Protein AF-A0A843JQ06-F1 (afdb_monomer)

Secondary structure (DSSP, 8-state):
--------EE-TTT--EE-SS-----------B-HHHHHHHHHHHHTTHHHHHHHH-TTTHHHHHHHHHHHHHT-S-GGGHHHHHHHB--TT-S---HHHHHHHHHH--HHHHHHHHHHHHHHH--SSEEEEEEE-GGGGGGHHHHHHHHT--GGGGG--EEEEEEEETTTTEEEEEEEEETTT-PEESS---SGGGHHHHHHHT-GGG-----HHHHHHHT--------------

Nearest PDB structures (foldseek):
  5okn-assembly3_C  TM=7.150E-01  e=2.188E+00  Homo sapiens
  5okm-assembly7_G  TM=7.412E-01  e=4.883E+00  Homo sapiens
  5okp-assembly1_A  TM=7.307E-01  e=6.504E+00  Homo sapiens
  6hxv-assembly1_B  TM=2.579E-01  e=1.233E+00  Danio rerio
  8iht-assembly1_K  TM=1.903E-01  e=1.951E+00  Saccharomyces cerevisiae

Radius of gyration: 25.43 Å; Cα contacts (8 Å, |Δi|>4): 231; chains: 1; bounding box: 82×48×84 Å

Mean predicted aligned error: 15.59 Å

Structure (mmCIF, N/CA/C/O backbone):
data_AF-A0A843JQ06-F1
#
_entry.id   AF-A0A843JQ06-F1
#
loop_
_atom_site.group_PDB
_atom_site.id
_atom_site.type_symbol
_atom_site.label_atom_id
_atom_site.label_alt_id
_atom_site.label_comp_id
_atom_site.label_asym_id
_atom_site.label_entity_id
_atom_site.label_seq_id
_atom_site.pdbx_PDB_ins_code
_atom_site.Cartn_x
_atom_site.Cartn_y
_atom_site.Cartn_z
_atom_site.occupancy
_atom_site.B_iso_or_equiv
_atom_site.auth_seq_id
_atom_site.auth_comp_id
_atom_site.auth_asym_id
_atom_site.auth_atom_id
_atom_site.pdbx_PDB_model_num
ATOM 1 N N . MET A 1 1 ? 51.749 10.336 -18.634 1.00 43.62 1 MET A N 1
ATOM 2 C CA . MET A 1 1 ? 51.375 10.373 -20.068 1.00 43.62 1 MET A CA 1
ATOM 3 C C . MET A 1 1 ? 49.860 10.218 -20.169 1.00 43.62 1 MET A C 1
ATOM 5 O O . MET A 1 1 ? 49.354 9.167 -19.802 1.00 43.62 1 MET A O 1
ATOM 9 N N . ASN A 1 2 ? 49.126 11.262 -20.560 1.00 57.22 2 ASN A N 1
ATOM 10 C CA . ASN A 1 2 ? 47.659 11.243 -20.567 1.00 57.22 2 ASN A CA 1
ATOM 11 C C . ASN A 1 2 ? 47.160 10.733 -21.934 1.00 57.22 2 ASN A C 1
ATOM 13 O O . ASN A 1 2 ? 47.360 11.400 -22.949 1.00 57.22 2 ASN A O 1
ATOM 17 N N . LYS A 1 3 ? 46.588 9.521 -21.993 1.00 66.31 3 LYS A N 1
ATOM 18 C CA . LYS A 1 3 ? 46.084 8.927 -23.245 1.00 66.31 3 LYS A CA 1
ATOM 19 C C . LYS A 1 3 ? 44.696 9.489 -23.554 1.00 66.31 3 LYS A C 1
ATOM 21 O O . LYS A 1 3 ? 43.732 9.169 -22.867 1.00 66.31 3 LYS A O 1
ATOM 26 N N . ARG A 1 4 ? 44.584 10.292 -24.614 1.00 76.19 4 ARG A N 1
ATOM 27 C CA . ARG A 1 4 ? 43.285 10.727 -25.151 1.00 76.19 4 ARG A CA 1
ATOM 28 C C . ARG A 1 4 ? 42.603 9.547 -25.851 1.00 76.19 4 ARG A C 1
ATOM 30 O O . ARG A 1 4 ? 43.219 8.883 -26.682 1.00 76.19 4 ARG A O 1
ATOM 37 N N . LYS A 1 5 ? 41.340 9.283 -25.511 1.00 73.62 5 LYS A N 1
ATOM 38 C CA . LYS A 1 5 ? 40.501 8.246 -26.131 1.00 73.62 5 LYS A CA 1
ATOM 39 C C . LYS A 1 5 ? 39.493 8.928 -27.059 1.00 73.62 5 LYS A C 1
ATOM 41 O O . LYS A 1 5 ? 38.756 9.794 -26.607 1.00 73.62 5 LYS A O 1
ATOM 46 N N . CYS A 1 6 ? 39.479 8.567 -28.343 1.00 77.94 6 CYS A N 1
ATOM 47 C CA . CYS A 1 6 ? 38.506 9.087 -29.310 1.00 77.94 6 CYS A CA 1
ATOM 48 C C . CYS A 1 6 ? 37.107 8.522 -28.996 1.00 77.94 6 CYS A C 1
ATOM 50 O O . CYS A 1 6 ? 36.953 7.303 -28.899 1.00 77.94 6 CYS A O 1
ATOM 52 N N . ILE A 1 7 ? 36.119 9.403 -28.798 1.00 76.00 7 ILE A N 1
ATOM 53 C CA . ILE A 1 7 ? 34.736 9.054 -28.414 1.00 76.00 7 ILE A CA 1
ATOM 54 C C . ILE A 1 7 ? 33.803 9.018 -29.645 1.00 76.00 7 ILE A C 1
ATOM 56 O O . ILE A 1 7 ? 32.823 8.280 -29.646 1.00 76.00 7 ILE A O 1
ATOM 60 N N . GLY A 1 8 ? 34.146 9.725 -30.727 1.00 80.75 8 GLY A N 1
ATOM 61 C CA . GLY A 1 8 ? 33.353 9.802 -31.958 1.00 80.75 8 GLY A CA 1
ATOM 62 C C . GLY A 1 8 ? 33.841 10.907 -32.898 1.00 80.75 8 GLY A C 1
ATOM 63 O O . GLY A 1 8 ? 34.857 11.545 -32.610 1.00 80.75 8 GLY A O 1
ATOM 64 N N . HIS A 1 9 ? 33.121 11.116 -34.000 1.00 85.56 9 HIS A N 1
ATOM 65 C CA . HIS A 1 9 ? 33.264 12.273 -34.891 1.00 85.56 9 HIS A CA 1
ATOM 66 C C . HIS A 1 9 ? 32.064 13.222 -34.729 1.00 85.56 9 HIS A C 1
ATOM 68 O O . HIS A 1 9 ? 30.968 12.770 -34.401 1.00 85.56 9 HIS A O 1
ATOM 74 N N . LEU A 1 10 ? 32.265 14.522 -34.939 1.00 85.31 10 LEU A N 1
ATOM 75 C CA . LEU A 1 10 ? 31.179 15.503 -34.926 1.00 85.31 10 LEU A CA 1
ATOM 76 C C . LEU A 1 10 ? 30.443 15.450 -36.270 1.00 85.31 10 LEU A C 1
ATOM 78 O O . LEU A 1 10 ? 31.094 15.514 -37.314 1.00 85.31 10 LEU A O 1
ATOM 82 N N . ASP A 1 11 ? 29.124 15.323 -36.244 1.00 80.00 11 ASP A N 1
ATOM 83 C CA . ASP A 1 11 ? 28.296 15.433 -37.441 1.00 80.00 11 ASP A CA 1
ATOM 84 C C . ASP A 1 11 ? 28.146 16.921 -37.831 1.00 80.00 11 ASP A C 1
ATOM 86 O O . ASP A 1 11 ? 27.709 17.726 -37.004 1.00 80.00 11 ASP A O 1
ATOM 90 N N . PRO A 1 12 ? 28.554 17.323 -39.050 1.00 78.44 12 PRO A N 1
ATOM 91 C CA . PRO A 1 12 ? 28.566 18.722 -39.471 1.00 78.44 12 PRO A CA 1
ATOM 92 C C . PRO A 1 12 ? 27.176 19.347 -39.667 1.00 78.44 12 PRO A C 1
ATOM 94 O O . PRO A 1 12 ? 27.087 20.572 -39.649 1.00 78.44 12 PRO A O 1
ATOM 97 N N . GLU A 1 13 ? 26.109 18.560 -39.838 1.00 82.25 13 GLU A N 1
ATOM 98 C CA . GLU A 1 13 ? 24.748 19.101 -39.998 1.00 82.25 13 GLU A CA 1
ATOM 99 C C . GLU A 1 13 ? 24.003 19.215 -38.664 1.00 82.25 13 GLU A C 1
ATOM 101 O O . GLU A 1 13 ? 23.256 20.168 -38.443 1.00 82.25 13 GLU A O 1
ATOM 106 N N . THR A 1 14 ? 24.219 18.261 -37.757 1.00 81.25 14 THR A N 1
ATOM 107 C CA . THR A 1 14 ? 23.484 18.173 -36.484 1.00 81.25 14 THR A CA 1
ATOM 108 C C . THR A 1 14 ? 24.270 18.722 -35.293 1.00 81.25 14 THR A C 1
ATOM 110 O O . THR A 1 14 ? 23.688 19.033 -34.257 1.00 81.25 14 THR A O 1
ATOM 113 N N . GLY A 1 15 ? 25.595 18.861 -35.418 1.00 82.50 15 GLY A N 1
ATOM 114 C CA . GLY A 1 15 ? 26.481 19.265 -34.325 1.00 82.50 15 GLY A CA 1
ATOM 115 C C . GLY A 1 15 ? 26.640 18.204 -33.229 1.00 82.50 15 GLY A C 1
ATOM 116 O O . GLY A 1 15 ? 27.295 18.462 -32.217 1.00 82.50 15 GLY A O 1
ATOM 117 N N . GLU A 1 16 ? 26.067 17.012 -33.407 1.00 85.50 16 GLU A N 1
ATOM 118 C CA . GLU A 1 16 ? 26.118 15.937 -32.421 1.00 85.50 16 GLU A CA 1
ATOM 119 C C . GLU A 1 16 ? 27.379 15.071 -32.571 1.00 85.50 16 GLU A C 1
ATOM 121 O O . GLU A 1 16 ? 27.970 14.932 -33.644 1.00 85.50 16 GLU A O 1
ATOM 126 N N . ILE A 1 17 ? 27.816 14.456 -31.467 1.00 81.69 17 ILE A N 1
ATOM 127 C CA . ILE A 1 17 ? 28.954 13.529 -31.468 1.00 81.69 17 ILE A CA 1
ATOM 128 C C . ILE A 1 17 ? 28.451 12.139 -31.852 1.00 81.69 17 ILE A C 1
ATOM 130 O O . ILE A 1 17 ? 27.853 11.430 -31.042 1.00 81.69 17 ILE A O 1
ATOM 134 N N . VAL A 1 18 ? 28.766 11.710 -33.069 1.00 80.00 18 VAL A N 1
ATOM 135 C CA . VAL A 1 18 ? 28.411 10.385 -33.575 1.00 80.00 18 VAL A CA 1
ATOM 136 C C . VAL A 1 18 ? 29.548 9.388 -33.283 1.00 80.00 18 VAL A C 1
ATOM 138 O O . VAL A 1 18 ? 30.703 9.613 -33.660 1.00 80.00 18 VAL A O 1
ATOM 141 N N . PRO A 1 19 ? 29.271 8.266 -32.593 1.00 77.88 19 PRO A N 1
ATOM 142 C CA . PRO A 1 19 ? 30.295 7.299 -32.212 1.00 77.88 19 PRO A CA 1
ATOM 143 C C . PRO A 1 19 ? 30.846 6.523 -33.420 1.00 77.88 19 PRO A C 1
ATOM 145 O O . PRO A 1 19 ? 30.100 5.937 -34.199 1.00 77.88 19 PRO A O 1
ATOM 148 N N . ASN A 1 20 ? 32.177 6.404 -33.512 1.00 74.25 20 ASN A N 1
ATOM 149 C CA . ASN A 1 20 ? 32.873 5.706 -34.612 1.00 74.25 20 ASN A CA 1
ATOM 150 C C . ASN A 1 20 ? 32.639 4.183 -34.657 1.00 74.25 20 ASN A C 1
ATOM 152 O O . ASN A 1 20 ? 33.019 3.509 -35.613 1.00 74.25 20 ASN A O 1
ATOM 156 N N . ARG A 1 21 ? 32.053 3.602 -33.607 1.00 71.19 21 ARG A N 1
ATOM 157 C CA . ARG A 1 21 ? 31.631 2.199 -33.582 1.00 71.19 21 ARG A CA 1
ATOM 158 C C . ARG A 1 21 ? 30.156 2.158 -33.226 1.00 71.19 21 ARG A C 1
ATOM 160 O O . ARG A 1 21 ? 29.776 2.680 -32.182 1.00 71.19 21 ARG A O 1
ATOM 167 N N . LYS A 1 22 ? 29.354 1.468 -34.044 1.00 63.47 22 LYS A N 1
ATOM 168 C CA . LYS A 1 22 ? 27.974 1.120 -33.685 1.00 63.47 22 LYS A CA 1
ATOM 169 C C . LYS A 1 22 ? 28.009 0.408 -32.333 1.00 63.47 22 LYS A C 1
ATOM 171 O O . LYS A 1 22 ? 28.681 -0.621 -32.201 1.00 63.47 22 LYS A O 1
ATOM 176 N N . ALA A 1 23 ? 27.330 0.962 -31.330 1.00 62.16 23 ALA A N 1
ATOM 177 C CA . ALA A 1 23 ? 27.133 0.267 -30.070 1.00 62.16 23 ALA A CA 1
ATOM 178 C C . ALA A 1 23 ? 26.445 -1.062 -30.399 1.00 62.16 23 ALA A C 1
ATOM 180 O O . ALA A 1 23 ? 25.339 -1.082 -30.933 1.00 62.16 23 ALA A O 1
ATOM 181 N N . ARG A 1 24 ? 27.127 -2.188 -30.167 1.00 58.59 24 ARG A N 1
ATOM 182 C CA . ARG A 1 24 ? 26.477 -3.495 -30.249 1.00 58.59 24 ARG A CA 1
ATOM 183 C C . ARG A 1 24 ? 25.510 -3.563 -29.077 1.00 58.59 24 ARG A C 1
ATOM 185 O O . ARG A 1 24 ? 25.922 -3.909 -27.971 1.00 58.59 24 ARG A O 1
ATOM 192 N N . THR A 1 25 ? 24.250 -3.227 -29.314 1.00 57.19 25 THR A N 1
ATOM 193 C CA . THR A 1 25 ? 23.164 -3.525 -28.385 1.00 57.19 25 THR A CA 1
ATOM 194 C C . THR A 1 25 ? 23.032 -5.042 -28.358 1.00 57.19 25 THR A C 1
ATOM 196 O O . THR A 1 25 ? 22.397 -5.645 -29.215 1.00 57.19 25 THR A O 1
ATOM 199 N N . LYS A 1 26 ? 23.751 -5.700 -27.446 1.00 59.62 26 LYS A N 1
ATOM 200 C CA . LYS A 1 26 ? 23.527 -7.118 -27.185 1.00 59.62 26 LYS A CA 1
ATOM 201 C C . LYS A 1 26 ? 22.185 -7.212 -26.469 1.00 59.62 26 LYS A C 1
ATOM 203 O O . LYS A 1 26 ? 22.090 -6.858 -25.296 1.00 59.62 26 LYS A O 1
ATOM 208 N N . GLU A 1 27 ? 21.154 -7.627 -27.192 1.00 54.25 27 GLU A N 1
ATOM 209 C CA . GLU A 1 27 ? 19.876 -8.002 -26.600 1.00 54.25 27 GLU A CA 1
ATOM 210 C C . GLU A 1 27 ? 20.075 -9.313 -25.844 1.00 54.25 27 GLU A C 1
ATOM 212 O O . GLU A 1 27 ? 20.071 -10.403 -26.410 1.00 54.25 27 GLU A O 1
ATOM 217 N N . TYR A 1 28 ? 20.337 -9.201 -24.547 1.00 58.47 28 TYR A N 1
ATOM 218 C CA . TYR A 1 28 ? 20.226 -10.338 -23.649 1.00 58.47 28 TYR A CA 1
ATOM 219 C C . TYR A 1 28 ? 18.744 -10.539 -23.316 1.00 58.47 28 TYR A C 1
ATOM 221 O O . TYR A 1 28 ? 18.037 -9.540 -23.128 1.00 58.47 28 TYR A O 1
ATOM 229 N N . PRO A 1 29 ? 18.256 -11.788 -23.207 1.00 60.16 29 PRO A N 1
ATOM 230 C CA . PRO A 1 29 ? 16.912 -12.030 -22.707 1.00 60.16 29 PRO A CA 1
ATOM 231 C C . PRO A 1 29 ? 16.796 -11.406 -21.313 1.00 60.16 29 PRO A C 1
ATOM 233 O O . PRO A 1 29 ? 17.495 -11.799 -20.378 1.00 60.16 29 PRO A O 1
ATOM 236 N N . LYS A 1 30 ? 15.937 -10.392 -21.176 1.00 60.62 30 LYS A N 1
ATOM 237 C CA . LYS A 1 30 ? 15.609 -9.803 -19.876 1.00 60.62 30 LYS A CA 1
ATOM 238 C C . LYS A 1 30 ? 14.693 -10.777 -19.145 1.00 60.62 30 LYS A C 1
ATOM 240 O O . LYS A 1 30 ? 13.479 -10.745 -19.326 1.00 60.62 30 LYS A O 1
ATOM 245 N N . VAL A 1 31 ? 15.279 -11.670 -18.355 1.00 67.75 31 VAL A N 1
ATOM 246 C CA . VAL A 1 31 ? 14.518 -12.534 -17.451 1.00 67.75 31 VAL A CA 1
ATOM 247 C C . VAL A 1 31 ? 14.077 -11.677 -16.270 1.00 6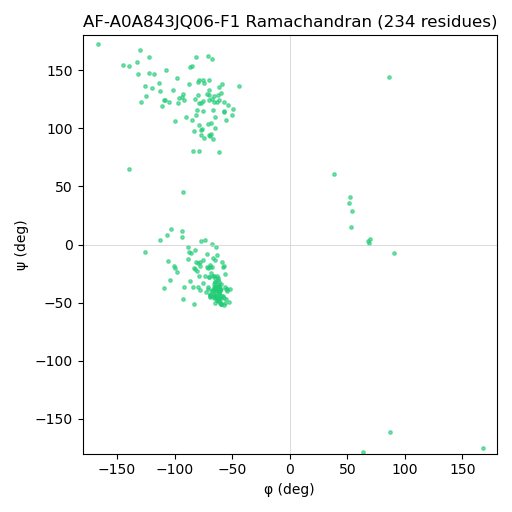7.75 31 VAL A C 1
ATOM 249 O O . VAL A 1 31 ? 14.916 -11.168 -15.529 1.00 67.75 31 VAL A O 1
ATOM 252 N N . LYS A 1 32 ? 12.766 -11.477 -16.116 1.00 72.69 32 LYS A N 1
ATOM 253 C CA . LYS A 1 32 ? 12.226 -10.841 -14.912 1.00 72.69 32 LYS A CA 1
ATOM 254 C C . LYS A 1 32 ? 12.282 -11.833 -13.750 1.00 72.69 32 LYS A C 1
ATOM 256 O O . LYS A 1 32 ? 11.957 -13.005 -13.922 1.00 72.69 32 LYS A O 1
ATOM 261 N N . GLY A 1 33 ? 12.647 -11.360 -12.564 1.00 74.25 33 GLY A N 1
ATOM 262 C CA . GLY A 1 33 ? 12.461 -12.083 -11.314 1.00 74.25 33 GLY A CA 1
ATOM 263 C C . GLY A 1 33 ? 10.971 -12.321 -11.061 1.00 74.25 33 GLY A C 1
ATOM 264 O O . GLY A 1 33 ? 10.159 -11.399 -11.168 1.00 74.25 33 GLY A O 1
ATOM 265 N N . HIS A 1 34 ? 10.606 -13.574 -10.792 1.00 75.12 34 HIS A N 1
ATOM 266 C CA . HIS A 1 34 ? 9.220 -13.991 -10.547 1.00 75.12 34 HIS A CA 1
ATOM 267 C C . HIS A 1 34 ? 8.980 -14.354 -9.077 1.00 75.12 34 HIS A C 1
ATOM 269 O O . HIS A 1 34 ? 7.952 -13.998 -8.518 1.00 75.12 34 HIS A O 1
ATOM 275 N N . PHE A 1 35 ? 9.962 -14.985 -8.427 1.00 83.38 35 PHE A N 1
ATOM 276 C CA . PHE A 1 35 ? 9.784 -15.653 -7.136 1.00 83.38 35 PHE A CA 1
ATOM 277 C C . PHE A 1 35 ? 9.151 -14.778 -6.039 1.00 83.38 35 PHE A C 1
ATOM 279 O O . PHE A 1 35 ? 8.175 -15.188 -5.418 1.00 83.38 35 PHE A O 1
ATOM 286 N N . ILE A 1 36 ? 9.665 -13.561 -5.827 1.00 88.31 36 ILE A N 1
ATOM 287 C CA . ILE A 1 36 ? 9.168 -12.664 -4.770 1.00 88.31 36 ILE A CA 1
ATOM 288 C C . ILE A 1 36 ? 7.751 -12.162 -5.085 1.00 88.31 36 ILE A C 1
ATOM 290 O O . ILE A 1 36 ? 6.884 -12.177 -4.216 1.00 88.31 36 ILE A O 1
ATOM 294 N N . CYS A 1 37 ? 7.495 -11.748 -6.329 1.00 91.38 37 CYS A N 1
ATOM 295 C CA . CYS A 1 37 ? 6.176 -11.250 -6.724 1.00 91.38 37 CYS A CA 1
ATOM 296 C C . CYS A 1 37 ? 5.121 -12.363 -6.707 1.00 91.38 37 CYS A C 1
ATOM 298 O O . CYS A 1 37 ? 4.023 -12.128 -6.220 1.00 91.38 37 CYS A O 1
ATOM 300 N N . ASP A 1 38 ? 5.463 -13.576 -7.150 1.00 91.44 38 ASP A N 1
ATOM 301 C CA . ASP A 1 38 ? 4.561 -14.731 -7.107 1.00 91.44 38 ASP A CA 1
ATOM 302 C C . ASP A 1 38 ? 4.239 -15.137 -5.655 1.00 91.44 38 ASP A C 1
ATOM 304 O O . ASP A 1 38 ? 3.099 -15.480 -5.332 1.00 91.44 38 ASP A O 1
ATOM 308 N N . MET A 1 39 ? 5.228 -15.068 -4.752 1.00 94.12 39 MET A N 1
ATOM 309 C CA . MET A 1 39 ? 5.012 -15.295 -3.320 1.00 94.12 39 MET A CA 1
ATOM 310 C C . MET A 1 39 ? 4.038 -14.265 -2.743 1.00 94.12 39 MET A C 1
ATOM 312 O O . MET A 1 39 ? 3.069 -14.641 -2.078 1.00 94.12 39 MET A O 1
ATOM 316 N N . PHE A 1 40 ? 4.264 -12.978 -3.012 1.00 94.56 40 PHE A N 1
ATOM 317 C CA . PHE A 1 40 ? 3.357 -11.935 -2.552 1.00 94.56 40 PHE A CA 1
ATOM 318 C C . PHE A 1 40 ? 1.968 -12.057 -3.177 1.00 94.56 40 PHE A C 1
ATOM 320 O O . PHE A 1 40 ? 0.989 -11.883 -2.455 1.00 94.56 40 PHE A O 1
ATOM 327 N N . ASP A 1 41 ? 1.849 -12.417 -4.456 1.00 93.12 41 ASP A N 1
ATOM 328 C CA . ASP A 1 41 ? 0.560 -12.642 -5.123 1.00 93.12 41 ASP A CA 1
ATOM 329 C C . ASP A 1 41 ? -0.236 -13.743 -4.418 1.00 93.12 41 ASP A C 1
ATOM 331 O O . ASP A 1 41 ? -1.431 -13.578 -4.164 1.00 93.12 41 ASP A O 1
ATOM 335 N N . ASN A 1 42 ? 0.419 -14.848 -4.054 1.00 92.75 42 ASN A N 1
ATOM 336 C CA . ASN A 1 42 ? -0.224 -15.938 -3.325 1.00 92.75 42 ASN A CA 1
ATOM 337 C C . ASN A 1 42 ? -0.705 -15.487 -1.943 1.00 92.75 42 ASN A C 1
ATOM 339 O O . ASN A 1 42 ? -1.863 -15.712 -1.598 1.00 92.75 42 ASN A O 1
ATOM 343 N N . VAL A 1 43 ? 0.141 -14.798 -1.171 1.00 91.75 43 VAL A N 1
ATOM 344 C CA . VAL A 1 43 ? -0.251 -14.265 0.146 1.00 91.75 43 VAL A CA 1
ATOM 345 C C . VAL A 1 43 ? -1.407 -13.273 0.009 1.00 91.75 43 VAL A C 1
ATOM 347 O O . VAL A 1 43 ? -2.392 -13.371 0.735 1.00 91.75 43 VAL A O 1
ATOM 350 N N . SER A 1 44 ? -1.322 -12.365 -0.961 1.00 91.62 44 SER A N 1
ATOM 351 C CA . SER A 1 44 ? -2.313 -11.310 -1.191 1.00 91.62 44 SER A CA 1
ATOM 352 C C . SER A 1 44 ? -3.669 -11.875 -1.597 1.00 91.62 44 SER A C 1
ATOM 354 O O . SER A 1 44 ? -4.695 -11.348 -1.176 1.00 91.62 44 SER A O 1
ATOM 356 N N . LYS A 1 45 ? -3.688 -12.955 -2.386 1.00 90.12 45 LYS A N 1
ATOM 357 C CA . LYS A 1 45 ? -4.915 -13.691 -2.712 1.00 90.12 45 LYS A CA 1
ATOM 358 C C . LYS A 1 45 ? -5.467 -14.420 -1.492 1.00 90.12 45 LYS A C 1
ATOM 360 O O . LYS A 1 45 ? -6.653 -14.305 -1.225 1.00 90.12 45 LYS A O 1
ATOM 365 N N . ASN A 1 46 ? -4.619 -15.103 -0.723 1.00 89.56 46 ASN A N 1
ATOM 366 C CA . ASN A 1 46 ? -5.052 -15.877 0.446 1.00 89.56 46 ASN A CA 1
ATOM 367 C C . ASN A 1 46 ? -5.721 -15.013 1.522 1.00 89.56 46 ASN A C 1
ATOM 369 O O . ASN A 1 46 ? -6.653 -15.466 2.177 1.00 89.56 46 ASN A O 1
ATOM 373 N N . ILE A 1 47 ? -5.258 -13.774 1.698 1.00 86.06 47 ILE A N 1
ATOM 374 C CA . ILE A 1 47 ? -5.855 -12.816 2.642 1.00 86.06 47 ILE A CA 1
ATOM 375 C C . ILE A 1 47 ? -6.906 -11.906 1.981 1.00 86.06 47 ILE A C 1
ATOM 377 O O . ILE A 1 47 ? -7.387 -10.967 2.605 1.00 86.06 47 ILE A O 1
ATOM 381 N N . ASN A 1 48 ? -7.249 -12.151 0.712 1.00 87.38 48 ASN A N 1
ATOM 382 C CA . ASN A 1 48 ? -8.149 -11.339 -0.112 1.00 87.38 48 ASN A CA 1
ATOM 383 C C . ASN A 1 48 ? -7.771 -9.843 -0.199 1.00 87.38 48 ASN A C 1
ATOM 385 O O . ASN A 1 48 ? -8.628 -8.977 -0.395 1.00 87.38 48 ASN A O 1
ATOM 389 N N . LEU A 1 49 ? -6.488 -9.502 -0.072 1.00 90.62 49 LEU A N 1
ATOM 390 C CA . LEU A 1 49 ? -6.002 -8.123 -0.170 1.00 90.62 49 LEU A CA 1
ATOM 391 C C . LEU A 1 49 ? -6.204 -7.552 -1.578 1.00 90.62 49 LEU A C 1
ATOM 393 O O . LEU A 1 49 ? -6.658 -6.419 -1.723 1.00 90.62 49 LEU A O 1
ATOM 397 N N . SER A 1 50 ? -5.894 -8.340 -2.613 1.00 89.75 50 SER A N 1
ATOM 398 C CA . SER A 1 50 ? -6.008 -7.906 -4.012 1.00 89.75 50 SER A CA 1
ATOM 399 C C . SER A 1 50 ? -7.445 -7.553 -4.391 1.00 89.75 50 SER A C 1
ATOM 401 O O . SER A 1 50 ? -7.680 -6.520 -5.010 1.00 89.75 50 SER A O 1
ATOM 403 N N . GLU A 1 51 ? -8.403 -8.378 -3.974 1.00 88.75 51 GLU A N 1
ATOM 404 C CA . GLU A 1 51 ? -9.828 -8.141 -4.195 1.00 88.75 51 GLU A CA 1
ATOM 405 C C . GLU A 1 51 ? -10.312 -6.905 -3.420 1.00 88.75 51 GLU A C 1
ATOM 407 O O . GLU A 1 51 ? -10.931 -6.022 -4.011 1.00 88.75 51 GLU A O 1
ATOM 412 N N . THR A 1 52 ? -9.940 -6.774 -2.137 1.00 88.62 52 THR A N 1
ATOM 413 C CA . THR A 1 52 ? -10.284 -5.591 -1.321 1.00 88.62 52 THR A CA 1
ATOM 414 C C . THR A 1 52 ? -9.798 -4.305 -1.989 1.00 88.62 52 THR A C 1
ATOM 416 O O . THR A 1 52 ? -10.552 -3.345 -2.128 1.00 88.62 52 THR A O 1
ATOM 419 N N . LEU A 1 53 ? -8.544 -4.288 -2.451 1.00 92.25 53 LEU A N 1
ATOM 420 C CA . LEU A 1 53 ? -7.979 -3.137 -3.150 1.00 92.25 53 LEU A CA 1
ATOM 421 C C . LEU A 1 53 ? -8.661 -2.878 -4.491 1.00 92.25 53 LEU A C 1
ATOM 423 O O . LEU A 1 53 ? -8.838 -1.717 -4.847 1.00 92.25 53 LEU A O 1
ATOM 427 N N . SER A 1 54 ? -9.049 -3.924 -5.225 1.00 90.25 54 SER A N 1
ATOM 428 C CA . SER A 1 54 ? -9.735 -3.764 -6.510 1.00 90.25 54 SER A CA 1
ATOM 429 C C . SER A 1 54 ? -11.109 -3.108 -6.377 1.00 90.25 54 SER A C 1
ATOM 431 O O . SER A 1 54 ? -11.473 -2.324 -7.246 1.00 90.25 54 SER A O 1
ATOM 433 N N . LEU A 1 55 ? -11.815 -3.340 -5.266 1.00 85.88 55 LEU A N 1
ATOM 434 C CA . LEU A 1 55 ? -13.082 -2.668 -4.960 1.00 85.88 55 LEU A CA 1
ATOM 435 C C . LEU A 1 55 ? -12.878 -1.186 -4.613 1.00 85.88 55 LEU A C 1
ATOM 437 O O . LEU A 1 55 ? -13.689 -0.344 -4.975 1.00 85.88 55 LEU A O 1
ATOM 441 N N . CYS A 1 56 ? -11.783 -0.855 -3.922 1.00 84.81 56 CYS A N 1
ATOM 442 C CA . CYS A 1 56 ? -11.542 0.506 -3.428 1.00 84.81 56 CYS A CA 1
ATOM 443 C C . CYS A 1 56 ? -10.853 1.414 -4.453 1.00 84.81 56 CYS A C 1
ATOM 445 O O . CYS A 1 56 ? -11.046 2.627 -4.445 1.00 84.81 56 CYS A O 1
ATOM 447 N N . PHE A 1 57 ? -10.011 0.833 -5.309 1.00 88.88 57 PHE A N 1
ATOM 448 C CA . PHE A 1 57 ? -9.187 1.541 -6.285 1.00 88.88 57 PHE A CA 1
ATOM 449 C C . PHE A 1 57 ? -9.168 0.776 -7.620 1.00 88.88 57 PHE A C 1
ATOM 451 O O . PHE A 1 57 ? -8.106 0.299 -8.033 1.00 88.88 57 PHE A O 1
ATOM 458 N N . PRO A 1 58 ? -10.307 0.639 -8.320 1.00 88.50 58 PRO A N 1
ATOM 459 C CA . PRO A 1 58 ? -10.440 -0.234 -9.494 1.00 88.50 58 PRO A CA 1
ATOM 460 C C . PRO A 1 58 ? -9.423 0.061 -10.607 1.00 88.50 58 PRO A C 1
ATOM 462 O O . PRO A 1 58 ? -8.865 -0.865 -11.199 1.00 88.5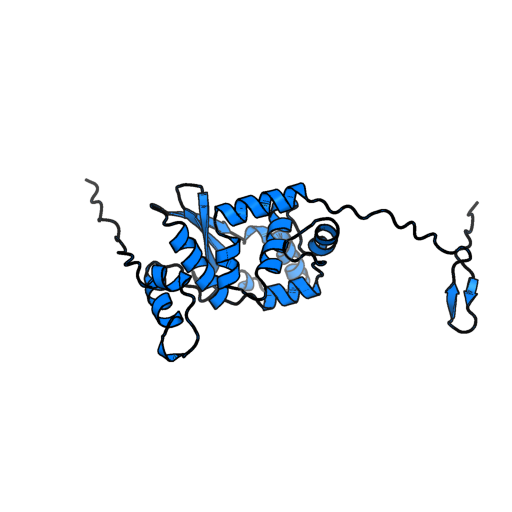0 58 PRO A O 1
ATOM 465 N N . ASP A 1 59 ? -9.081 1.331 -10.822 1.00 90.00 59 ASP A N 1
ATOM 466 C CA . ASP A 1 59 ? -8.130 1.732 -11.868 1.00 90.00 59 ASP A CA 1
ATOM 467 C C . ASP A 1 59 ? -6.657 1.617 -11.445 1.00 90.00 59 ASP A C 1
ATOM 469 O O . ASP A 1 59 ? -5.751 1.559 -12.282 1.00 90.00 59 ASP A O 1
ATOM 473 N N . ASN A 1 60 ? -6.389 1.592 -10.136 1.00 94.25 60 ASN A N 1
ATOM 474 C CA . ASN A 1 60 ? -5.043 1.777 -9.593 1.00 94.25 60 ASN A CA 1
ATOM 475 C C . ASN A 1 60 ? -4.571 0.652 -8.665 1.00 94.25 60 ASN A C 1
ATOM 477 O O . ASN A 1 60 ? -3.387 0.622 -8.328 1.00 94.25 60 ASN A O 1
ATOM 481 N N . TRP A 1 61 ? -5.414 -0.323 -8.310 1.00 95.69 61 TRP A N 1
ATOM 482 C CA . TRP A 1 61 ? -5.069 -1.382 -7.352 1.00 95.69 61 TRP A CA 1
ATOM 483 C C . TRP A 1 61 ? -3.810 -2.160 -7.747 1.00 95.69 61 TRP A C 1
ATOM 485 O O . TRP A 1 61 ? -2.977 -2.450 -6.893 1.00 95.69 61 TRP A O 1
ATOM 495 N N . LYS A 1 62 ? -3.599 -2.428 -9.044 1.00 96.06 62 LYS A N 1
ATOM 496 C CA . LYS A 1 62 ? -2.375 -3.089 -9.534 1.00 96.06 62 LYS A CA 1
ATOM 497 C C . LYS A 1 62 ? -1.124 -2.245 -9.303 1.00 96.06 62 LYS A C 1
ATOM 499 O O . LYS A 1 62 ? -0.079 -2.798 -8.977 1.00 96.06 62 LYS A O 1
ATOM 504 N N . LYS A 1 63 ? -1.220 -0.920 -9.461 1.00 96.75 63 LYS A N 1
ATOM 505 C CA . LYS A 1 63 ? -0.109 0.008 -9.196 1.00 96.75 63 LYS A CA 1
ATOM 506 C C . LYS A 1 63 ? 0.182 0.079 -7.698 1.00 96.75 63 LYS A C 1
ATOM 508 O O . LYS A 1 63 ? 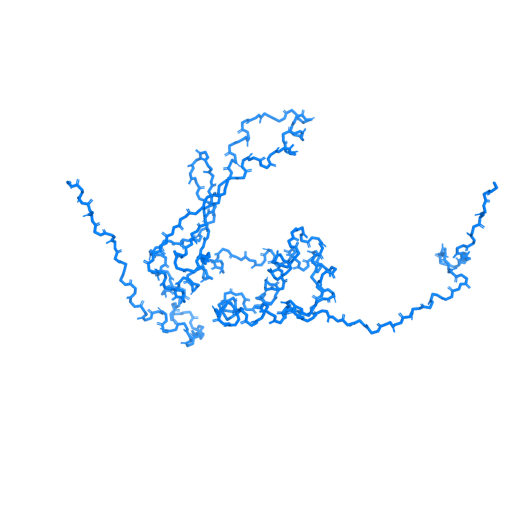1.345 -0.035 -7.322 1.00 96.75 63 LYS A O 1
ATOM 513 N N . ILE A 1 64 ? -0.860 0.184 -6.865 1.00 96.38 64 ILE A N 1
ATOM 514 C CA . ILE A 1 64 ? -0.746 0.155 -5.395 1.00 96.38 64 ILE A CA 1
ATOM 515 C C . ILE A 1 64 ? -0.035 -1.129 -4.958 1.00 96.38 64 ILE A C 1
ATOM 517 O O . ILE A 1 64 ? 0.968 -1.067 -4.252 1.00 96.38 64 ILE A O 1
ATOM 521 N N . MET A 1 65 ? -0.490 -2.282 -5.452 1.00 95.81 65 MET A N 1
ATOM 522 C CA . MET A 1 65 ? 0.110 -3.585 -5.158 1.00 95.81 65 MET A CA 1
ATOM 523 C C . MET A 1 65 ? 1.572 -3.673 -5.598 1.00 95.81 65 MET A C 1
ATOM 525 O O . MET A 1 65 ? 2.424 -4.091 -4.821 1.00 95.81 65 MET A O 1
ATOM 529 N N . SER A 1 66 ? 1.898 -3.230 -6.815 1.00 95.81 66 SER A N 1
ATOM 530 C CA . SER A 1 66 ? 3.283 -3.226 -7.294 1.00 95.81 66 SER A CA 1
ATOM 531 C C . SER A 1 66 ? 4.210 -2.348 -6.447 1.00 95.81 66 SER A C 1
ATOM 533 O O . SER A 1 66 ? 5.355 -2.737 -6.218 1.00 95.81 66 SER A O 1
ATOM 535 N N . VAL A 1 67 ? 3.743 -1.183 -5.985 1.00 95.94 67 VAL A N 1
ATOM 536 C CA . VAL A 1 67 ? 4.518 -0.311 -5.085 1.00 95.94 67 VAL A CA 1
ATOM 537 C C . VAL A 1 67 ? 4.666 -0.955 -3.706 1.00 95.94 67 VAL A C 1
ATOM 539 O O . VAL A 1 67 ? 5.764 -0.962 -3.155 1.00 95.94 67 VAL A O 1
ATOM 542 N N . ALA A 1 68 ? 3.602 -1.558 -3.172 1.00 94.62 68 ALA A N 1
ATOM 543 C CA . ALA A 1 68 ? 3.656 -2.276 -1.903 1.00 94.62 68 ALA A CA 1
ATOM 544 C C . ALA A 1 68 ? 4.652 -3.447 -1.949 1.00 94.62 68 ALA A C 1
ATOM 546 O O . ALA A 1 68 ? 5.407 -3.644 -1.002 1.00 94.62 68 ALA A O 1
ATOM 547 N N . TYR A 1 69 ? 4.714 -4.184 -3.063 1.00 95.12 69 TYR A N 1
ATOM 548 C CA . TYR A 1 69 ? 5.658 -5.295 -3.225 1.00 95.12 69 TYR A CA 1
ATOM 549 C C . TYR A 1 69 ? 7.105 -4.815 -3.242 1.00 95.12 69 TYR A C 1
ATOM 551 O O . TYR A 1 69 ? 7.959 -5.449 -2.632 1.00 95.12 69 TYR A O 1
ATOM 559 N N . TYR A 1 70 ? 7.376 -3.684 -3.896 1.00 95.06 70 TYR A N 1
ATOM 560 C CA . TYR A 1 70 ? 8.692 -3.057 -3.838 1.00 95.06 70 TYR A CA 1
ATOM 561 C C . TYR A 1 70 ? 9.073 -2.696 -2.396 1.00 95.06 70 TYR A C 1
ATOM 563 O O . TYR A 1 70 ? 10.136 -3.093 -1.922 1.00 95.06 70 TYR A O 1
ATOM 571 N N . LEU A 1 71 ? 8.182 -1.994 -1.687 1.00 93.94 71 LEU A N 1
ATOM 572 C CA . LEU A 1 71 ? 8.424 -1.564 -0.308 1.00 93.94 71 LEU A CA 1
ATOM 573 C C . LEU A 1 71 ? 8.616 -2.752 0.643 1.00 93.94 71 LEU A C 1
ATOM 575 O O . LEU A 1 71 ? 9.427 -2.667 1.558 1.00 93.94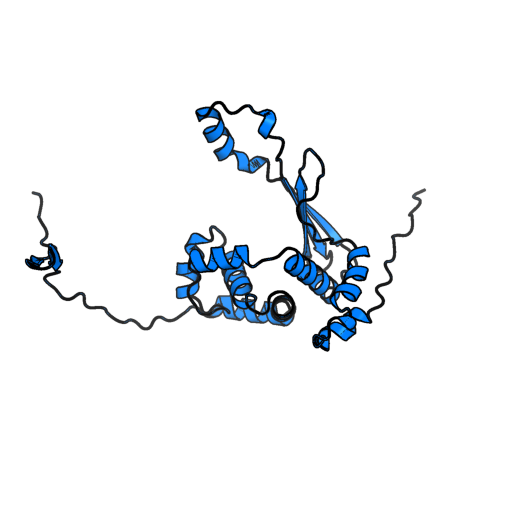 71 LEU A O 1
ATOM 579 N N . ALA A 1 72 ? 7.905 -3.858 0.420 1.00 91.88 72 ALA A N 1
ATOM 580 C CA . ALA A 1 72 ? 8.044 -5.074 1.214 1.00 91.88 72 ALA A CA 1
ATOM 581 C C . ALA A 1 72 ? 9.316 -5.876 0.886 1.00 91.88 72 ALA A C 1
ATOM 583 O O . ALA A 1 72 ? 9.860 -6.529 1.772 1.00 91.88 72 ALA A O 1
ATOM 584 N N . ALA A 1 73 ? 9.771 -5.866 -0.372 1.00 91.25 73 ALA A N 1
ATOM 585 C CA . ALA A 1 73 ? 10.933 -6.639 -0.815 1.00 91.25 73 ALA A CA 1
ATOM 586 C C . ALA A 1 73 ? 12.266 -5.938 -0.534 1.00 91.25 73 ALA A C 1
ATOM 588 O O . ALA A 1 73 ? 13.178 -6.551 0.011 1.00 91.25 73 ALA A O 1
ATOM 589 N N . GLU A 1 74 ? 12.385 -4.677 -0.944 1.00 88.94 74 GLU A N 1
ATOM 590 C CA . GLU A 1 74 ? 13.641 -3.918 -0.879 1.00 88.94 74 GLU A CA 1
ATOM 591 C C . GLU A 1 74 ? 13.630 -2.905 0.269 1.00 88.94 74 GLU A C 1
ATOM 593 O O . GLU A 1 74 ? 14.672 -2.581 0.838 1.00 88.94 74 GLU A O 1
ATOM 598 N N . GLY A 1 75 ? 12.445 -2.386 0.606 1.00 80.00 75 GLY A N 1
ATOM 599 C CA . GLY A 1 75 ? 12.323 -1.186 1.424 1.00 80.00 75 GLY A CA 1
ATOM 600 C C . GLY A 1 75 ? 12.925 0.052 0.744 1.00 80.00 75 GLY A C 1
ATOM 601 O O . GLY A 1 75 ? 13.414 0.017 -0.384 1.00 80.00 75 GLY A O 1
ATOM 602 N N . GLY A 1 76 ? 12.877 1.187 1.438 1.00 81.75 76 GLY A N 1
ATOM 603 C CA . GLY A 1 76 ? 13.556 2.409 1.002 1.00 81.75 76 GLY A CA 1
ATOM 604 C C . GLY A 1 76 ? 12.757 3.308 0.054 1.00 81.75 76 GLY A C 1
ATOM 605 O O . GLY A 1 76 ? 11.528 3.288 -0.000 1.00 81.75 76 GLY A O 1
ATOM 606 N N . GLU A 1 77 ? 13.474 4.185 -0.647 1.00 86.88 77 GLU A N 1
ATOM 607 C CA . GLU A 1 77 ? 12.891 5.324 -1.359 1.00 86.88 77 GLU A CA 1
ATOM 608 C C . GLU A 1 77 ? 12.190 4.921 -2.661 1.00 86.88 77 GLU A C 1
ATOM 610 O O . GLU A 1 77 ? 12.695 4.113 -3.441 1.00 86.88 77 GLU A O 1
ATOM 615 N N . LEU A 1 78 ? 11.056 5.558 -2.967 1.00 89.56 78 LEU A N 1
ATOM 616 C CA . LEU A 1 78 ? 10.257 5.249 -4.160 1.00 89.56 78 LEU A CA 1
ATOM 617 C C . LEU A 1 78 ? 10.972 5.545 -5.491 1.00 89.56 78 LEU A C 1
ATOM 619 O O . LEU A 1 78 ? 10.537 5.069 -6.539 1.00 89.56 78 LEU A O 1
ATOM 623 N N . GLN A 1 79 ? 12.088 6.282 -5.483 1.00 86.69 79 GLN A N 1
ATOM 624 C CA . GLN A 1 79 ? 12.861 6.552 -6.698 1.00 86.69 79 GLN A CA 1
ATOM 625 C C . GLN A 1 79 ? 13.446 5.283 -7.343 1.00 86.69 79 GLN A C 1
ATOM 627 O O . GLN A 1 79 ? 13.594 5.230 -8.568 1.00 86.69 79 GLN A O 1
ATOM 632 N N . PHE A 1 80 ? 13.706 4.227 -6.561 1.00 89.62 80 PHE A N 1
ATOM 633 C CA . PHE A 1 80 ? 14.230 2.965 -7.094 1.00 89.62 80 PHE A CA 1
ATOM 634 C C . PHE A 1 80 ? 13.135 1.991 -7.567 1.00 89.62 80 PHE A C 1
ATOM 636 O O . PHE A 1 80 ? 13.451 1.014 -8.255 1.00 89.62 80 PHE A O 1
ATOM 643 N N . CYS A 1 81 ? 11.847 2.300 -7.341 1.00 92.06 81 CYS A N 1
ATOM 644 C CA . CYS A 1 81 ? 10.708 1.515 -7.842 1.00 92.06 81 CYS A CA 1
ATOM 645 C C . CYS A 1 81 ? 10.791 1.248 -9.349 1.00 92.06 81 CYS A C 1
ATOM 647 O O . CYS A 1 81 ? 10.448 0.158 -9.815 1.00 92.06 81 CYS A O 1
ATOM 649 N N . LYS A 1 82 ? 11.252 2.229 -10.139 1.00 94.19 82 LYS A N 1
ATOM 650 C CA . LYS A 1 82 ? 11.377 2.083 -11.597 1.00 94.19 82 LYS A CA 1
ATOM 651 C C . LYS A 1 82 ? 12.333 0.950 -11.953 1.00 94.19 82 LYS A C 1
ATOM 653 O O . LYS A 1 82 ? 11.993 0.091 -12.760 1.00 94.19 82 LYS A O 1
ATOM 658 N N . GLN A 1 83 ? 13.520 0.947 -11.351 1.00 92.19 83 GLN A N 1
ATOM 659 C CA . GLN A 1 83 ? 14.534 -0.063 -11.633 1.00 92.19 83 GLN A CA 1
ATOM 660 C C . GLN A 1 83 ? 14.061 -1.444 -11.171 1.00 92.19 83 GLN A C 1
ATOM 662 O O . GLN A 1 83 ? 14.188 -2.421 -11.908 1.00 92.19 83 GLN A O 1
ATOM 667 N N . TRP A 1 84 ? 13.448 -1.514 -9.991 1.00 93.12 84 TRP A N 1
ATOM 668 C CA . TRP A 1 84 ? 12.931 -2.763 -9.446 1.00 93.12 84 TRP A CA 1
ATOM 669 C C . TRP A 1 84 ? 11.781 -3.348 -10.281 1.00 93.12 84 TRP A C 1
ATOM 671 O O . TRP A 1 84 ? 11.803 -4.529 -10.622 1.00 93.12 84 TRP A O 1
ATOM 681 N N . SER A 1 85 ? 10.813 -2.526 -10.694 1.00 93.00 85 SER A N 1
ATOM 682 C CA . SER A 1 85 ? 9.656 -2.959 -11.500 1.00 93.00 85 SER A CA 1
ATOM 683 C C . SER A 1 85 ? 10.010 -3.384 -12.929 1.00 93.00 85 SER A C 1
ATOM 685 O O . SER A 1 85 ? 9.294 -4.187 -13.527 1.00 93.00 85 SER A O 1
ATOM 687 N N . ILE A 1 86 ? 11.120 -2.891 -13.489 1.00 92.56 86 ILE A N 1
ATOM 688 C CA . ILE A 1 86 ? 11.652 -3.386 -14.770 1.00 92.56 86 ILE A CA 1
ATOM 689 C C . ILE A 1 86 ? 12.156 -4.825 -14.618 1.00 92.56 86 ILE A C 1
ATOM 691 O O . ILE A 1 86 ? 11.944 -5.647 -15.512 1.00 92.56 86 ILE A O 1
ATOM 695 N N . ASN A 1 87 ? 12.797 -5.119 -13.486 1.00 90.81 87 ASN A N 1
ATOM 696 C CA . ASN A 1 87 ? 13.455 -6.396 -13.230 1.00 90.81 87 ASN A CA 1
ATOM 697 C C . ASN A 1 87 ? 12.526 -7.447 -12.617 1.00 90.81 87 ASN A C 1
ATOM 699 O O . ASN A 1 87 ? 12.892 -8.614 -12.607 1.00 90.81 87 ASN A O 1
ATOM 703 N N . ASN A 1 88 ? 11.335 -7.073 -12.145 1.00 91.19 88 ASN A N 1
ATOM 704 C CA . ASN A 1 88 ? 10.395 -7.978 -11.484 1.00 91.19 88 ASN A CA 1
ATOM 705 C C . ASN A 1 88 ? 9.036 -8.010 -12.191 1.00 91.19 88 ASN A C 1
ATOM 707 O O . ASN A 1 88 ? 8.575 -7.015 -12.760 1.00 91.19 88 ASN A O 1
ATOM 711 N N . LYS A 1 89 ? 8.365 -9.165 -12.167 1.00 90.69 89 LYS A N 1
ATOM 712 C CA . LYS A 1 89 ? 7.014 -9.313 -12.723 1.00 90.69 89 LYS A CA 1
ATOM 713 C C . LYS A 1 89 ? 5.966 -8.877 -11.696 1.00 90.69 89 LYS A C 1
ATOM 715 O O . LYS A 1 89 ? 5.373 -9.691 -11.007 1.00 90.69 89 LYS A O 1
ATOM 720 N N . THR A 1 90 ? 5.760 -7.570 -11.602 1.00 93.12 90 THR A N 1
ATOM 721 C CA . THR A 1 90 ? 4.800 -6.976 -10.660 1.00 93.12 90 THR A CA 1
ATOM 722 C C . THR A 1 90 ? 3.356 -7.022 -11.199 1.00 93.12 90 THR A C 1
ATOM 724 O O . THR A 1 90 ? 3.186 -7.107 -12.419 1.00 93.12 90 THR A O 1
ATOM 727 N N . PRO A 1 91 ? 2.314 -6.879 -10.352 1.00 94.19 91 PRO A N 1
ATOM 728 C CA . PRO A 1 91 ? 0.908 -6.850 -10.788 1.00 94.19 91 PRO A CA 1
ATOM 729 C C . PRO A 1 91 ? 0.575 -5.802 -11.867 1.00 94.19 91 PRO A C 1
ATOM 731 O O . PRO A 1 91 ? -0.191 -6.078 -12.790 1.00 94.19 91 PRO A O 1
ATOM 734 N N . TYR A 1 92 ? 1.169 -4.607 -11.795 1.00 95.25 92 TYR A N 1
ATOM 735 C CA . TYR A 1 92 ? 1.067 -3.566 -12.828 1.00 95.25 92 TYR A CA 1
ATOM 736 C C . TYR A 1 92 ? 1.813 -3.928 -14.124 1.00 95.25 92 TYR A C 1
ATOM 738 O O . TYR A 1 92 ? 1.434 -3.490 -15.207 1.00 95.25 92 TYR A O 1
ATOM 746 N N . ASN A 1 93 ? 2.872 -4.738 -14.020 1.00 92.56 93 ASN A N 1
ATOM 747 C CA . ASN A 1 93 ? 3.712 -5.255 -15.108 1.00 92.56 93 ASN A CA 1
ATOM 748 C C . ASN A 1 93 ? 4.304 -4.204 -16.077 1.00 92.56 93 ASN A C 1
ATOM 750 O O . ASN A 1 93 ? 4.838 -4.553 -17.132 1.00 92.56 93 ASN A O 1
ATOM 754 N N . GLN A 1 94 ? 4.282 -2.927 -15.703 1.00 93.94 94 GLN A N 1
ATOM 755 C CA . GLN A 1 94 ? 4.941 -1.826 -16.403 1.00 93.94 94 GLN A CA 1
ATOM 756 C C . GLN A 1 94 ? 5.920 -1.105 -15.459 1.00 93.94 94 GLN A C 1
ATOM 758 O O . GLN A 1 94 ? 5.804 -1.246 -14.237 1.00 93.94 94 GLN A O 1
ATOM 763 N N . PRO A 1 95 ? 6.888 -0.334 -15.990 1.00 94.12 95 PRO A N 1
ATOM 764 C CA . PRO A 1 95 ? 7.805 0.436 -15.157 1.00 94.12 95 PRO A CA 1
ATOM 765 C C . PRO A 1 95 ? 7.064 1.469 -14.296 1.00 94.12 95 PRO A C 1
ATOM 767 O O . PRO A 1 95 ? 6.364 2.337 -14.816 1.00 94.12 95 PRO A O 1
ATOM 770 N N . LEU A 1 96 ? 7.271 1.411 -12.982 1.00 94.44 96 LEU A N 1
ATOM 771 C CA . LEU A 1 96 ? 6.792 2.404 -12.019 1.00 94.44 96 LEU A CA 1
ATOM 772 C C . LEU A 1 96 ? 7.714 3.631 -12.044 1.00 94.44 96 LEU A C 1
ATOM 774 O O . LEU A 1 96 ? 8.640 3.747 -11.244 1.00 94.44 96 LEU A O 1
ATOM 778 N N . THR A 1 97 ? 7.525 4.515 -13.024 1.00 95.62 97 THR A N 1
ATOM 779 C CA . THR A 1 97 ? 8.285 5.772 -13.116 1.00 95.62 97 THR A CA 1
ATOM 780 C C . THR A 1 97 ? 7.861 6.756 -12.024 1.00 95.62 97 THR A C 1
ATOM 782 O O . THR A 1 97 ? 6.773 6.637 -11.470 1.00 95.62 97 THR A O 1
ATOM 785 N N . ALA A 1 98 ? 8.694 7.764 -11.746 1.00 91.56 98 ALA A N 1
ATOM 786 C CA . ALA A 1 98 ? 8.357 8.813 -10.781 1.00 91.56 98 ALA A CA 1
ATOM 787 C C . ALA A 1 98 ? 7.017 9.498 -11.106 1.00 91.56 98 ALA A C 1
ATOM 789 O O . ALA A 1 98 ? 6.214 9.703 -10.208 1.00 91.56 98 ALA A O 1
ATOM 790 N N . ASN A 1 99 ? 6.732 9.757 -12.389 1.00 93.94 99 ASN A N 1
ATOM 791 C CA . ASN A 1 99 ? 5.450 10.328 -12.814 1.00 93.94 99 ASN A CA 1
ATOM 792 C C . ASN A 1 99 ? 4.283 9.387 -12.492 1.00 93.94 99 ASN A C 1
ATOM 794 O O . ASN A 1 99 ? 3.325 9.813 -11.869 1.00 93.94 99 ASN A O 1
ATOM 798 N N . VAL A 1 100 ? 4.402 8.093 -12.822 1.00 94.69 100 VAL A N 1
ATOM 799 C CA . VAL A 1 100 ? 3.362 7.096 -12.507 1.00 94.69 100 VAL A CA 1
ATOM 800 C C . VAL A 1 100 ? 3.119 7.005 -11.002 1.00 94.69 100 VAL A C 1
ATOM 802 O O . VAL A 1 100 ? 1.978 6.848 -10.579 1.00 94.69 100 VAL A O 1
ATOM 805 N N . ILE A 1 101 ? 4.176 7.093 -10.193 1.00 94.38 101 ILE A N 1
ATOM 806 C CA . ILE A 1 101 ? 4.074 7.077 -8.731 1.00 94.38 101 ILE A CA 1
ATOM 807 C C . ILE A 1 101 ? 3.418 8.362 -8.221 1.00 94.38 101 ILE A C 1
ATOM 809 O O . ILE A 1 101 ? 2.539 8.280 -7.375 1.00 94.38 101 ILE A O 1
ATOM 813 N N . ASN A 1 102 ? 3.790 9.529 -8.742 1.00 92.88 102 ASN A N 1
ATOM 814 C CA . ASN A 1 102 ? 3.182 10.800 -8.347 1.00 92.88 102 ASN A CA 1
ATOM 815 C C . ASN A 1 102 ? 1.692 10.848 -8.712 1.00 92.88 102 ASN A C 1
ATOM 817 O O . ASN A 1 102 ? 0.873 11.192 -7.863 1.00 92.88 102 ASN A O 1
ATOM 821 N N . ASP A 1 103 ? 1.335 10.424 -9.927 1.00 94.06 103 ASP A N 1
ATOM 822 C CA . ASP A 1 103 ? -0.057 10.311 -10.371 1.00 94.06 103 ASP A CA 1
ATOM 823 C C . ASP A 1 103 ? -0.828 9.317 -9.492 1.00 94.06 103 ASP A C 1
ATOM 825 O O . ASP A 1 103 ? -1.956 9.581 -9.076 1.00 94.06 103 ASP A O 1
ATOM 829 N N . LEU A 1 104 ? -0.203 8.181 -9.154 1.00 95.38 104 LEU A N 1
ATOM 830 C CA . LEU A 1 104 ? -0.776 7.196 -8.241 1.00 95.38 104 LEU A CA 1
ATOM 831 C C . LEU A 1 104 ? -1.046 7.806 -6.864 1.00 95.38 104 LEU A C 1
ATOM 833 O O . LEU A 1 104 ? -2.162 7.681 -6.370 1.00 95.38 104 LEU A O 1
ATOM 837 N N . LEU A 1 105 ? -0.060 8.464 -6.253 1.00 90.94 105 LEU A N 1
ATOM 838 C CA . LEU A 1 105 ? -0.206 9.084 -4.935 1.00 90.94 105 LEU A CA 1
ATOM 839 C C . LEU A 1 105 ? -1.299 10.161 -4.942 1.00 90.94 105 LEU A C 1
ATOM 841 O O . LEU A 1 105 ? -2.083 10.223 -4.001 1.00 90.94 105 LEU A O 1
ATOM 845 N N . GLY A 1 106 ? -1.407 10.942 -6.022 1.00 87.94 106 GLY A N 1
ATOM 846 C CA . GLY A 1 106 ? -2.491 11.910 -6.208 1.00 87.94 106 GLY A CA 1
ATOM 847 C C . GLY A 1 106 ? -3.874 11.271 -6.379 1.00 87.94 106 GLY A C 1
ATOM 848 O O . GLY A 1 106 ? -4.878 11.877 -6.017 1.00 87.94 106 GLY A O 1
ATOM 849 N N . SER A 1 107 ? -3.941 10.039 -6.893 1.00 87.12 107 SER A N 1
ATOM 850 C CA . SER A 1 107 ? -5.200 9.300 -7.076 1.00 87.12 107 SER A CA 1
ATOM 851 C C . SER A 1 107 ? -5.724 8.611 -5.809 1.00 87.12 107 SER A C 1
ATOM 853 O O . SER A 1 107 ? -6.883 8.195 -5.773 1.00 87.12 107 SER A O 1
ATOM 855 N N . ILE A 1 108 ? -4.896 8.467 -4.767 1.00 88.06 108 ILE A N 1
ATOM 856 C CA . ILE A 1 108 ? -5.303 7.835 -3.507 1.00 88.06 108 ILE A CA 1
ATOM 857 C C . ILE A 1 108 ? -6.140 8.837 -2.704 1.00 88.06 108 ILE A C 1
ATOM 859 O O . ILE A 1 108 ? -5.621 9.718 -2.021 1.00 88.06 108 ILE A O 1
ATOM 863 N N . SER A 1 109 ? -7.462 8.694 -2.785 1.00 81.62 109 SER A N 1
ATOM 864 C CA . SER A 1 109 ? -8.414 9.558 -2.088 1.00 81.62 109 SER A CA 1
ATOM 865 C C . SER A 1 109 ? -8.678 9.101 -0.650 1.00 81.62 109 SER A C 1
ATOM 867 O O . SER A 1 109 ? -8.615 7.912 -0.328 1.00 81.62 109 SER A O 1
ATOM 869 N N . SER A 1 110 ? -9.053 10.040 0.228 1.00 76.69 110 SER A N 1
ATOM 870 C CA . SER A 1 110 ? -9.459 9.720 1.605 1.00 76.69 110 SER A CA 1
ATOM 871 C C . SER A 1 110 ? -10.672 8.786 1.660 1.00 76.69 110 SER A C 1
ATOM 873 O O . SER A 1 110 ? -10.722 7.919 2.529 1.00 76.69 110 SER A O 1
ATOM 875 N N . ASN A 1 111 ? -11.601 8.903 0.703 1.00 74.38 111 ASN A N 1
ATOM 876 C CA . ASN A 1 111 ? -12.749 8.000 0.585 1.00 74.38 111 ASN A CA 1
ATOM 877 C C . ASN A 1 111 ? -12.308 6.571 0.250 1.00 74.38 111 ASN A C 1
ATOM 879 O O . ASN A 1 111 ? -12.757 5.634 0.902 1.00 74.38 111 ASN A O 1
ATOM 883 N N . GLY A 1 112 ? -11.386 6.405 -0.706 1.00 80.38 112 GLY A N 1
ATOM 884 C CA . GLY A 1 112 ? -10.845 5.091 -1.057 1.00 80.38 112 GLY A CA 1
ATOM 885 C C . GLY A 1 112 ? -10.077 4.450 0.102 1.00 80.38 112 GLY A C 1
ATOM 886 O O . GLY A 1 112 ? -10.235 3.260 0.359 1.00 80.38 112 GLY A O 1
ATOM 887 N N . ILE A 1 113 ? -9.303 5.242 0.857 1.00 82.69 113 ILE A N 1
ATOM 888 C CA . ILE A 1 113 ? -8.621 4.782 2.080 1.00 82.69 113 ILE A CA 1
ATOM 889 C C . ILE A 1 113 ? -9.641 4.335 3.135 1.00 82.69 113 ILE A C 1
ATOM 891 O O . ILE A 1 113 ? -9.495 3.258 3.714 1.00 82.69 113 ILE A O 1
ATOM 895 N N . SER A 1 114 ? -10.676 5.147 3.379 1.00 77.38 114 SER A N 1
ATOM 896 C CA . SER A 1 114 ? -11.726 4.825 4.348 1.00 77.38 114 SER A CA 1
ATOM 897 C C . SER A 1 114 ? -12.427 3.522 3.973 1.00 77.38 114 SER A C 1
ATOM 899 O O . SER A 1 114 ? -12.499 2.618 4.800 1.00 77.38 114 SER A O 1
ATOM 901 N N . LEU A 1 115 ? -12.877 3.402 2.720 1.00 80.50 115 LEU A N 1
ATOM 902 C CA . LEU A 1 115 ? -13.541 2.207 2.203 1.00 80.50 115 LEU A CA 1
ATOM 903 C C . LEU A 1 115 ? -12.644 0.971 2.329 1.00 80.50 115 LEU A C 1
ATOM 905 O O . LEU A 1 115 ? -13.099 -0.066 2.812 1.00 80.50 115 LEU A O 1
ATOM 909 N N . PHE A 1 116 ? -11.361 1.098 1.973 1.00 87.38 116 PHE A N 1
ATOM 910 C CA . PHE A 1 116 ? -10.388 0.020 2.116 1.00 87.38 116 PHE A CA 1
ATOM 911 C C . PHE A 1 116 ? -10.301 -0.472 3.554 1.00 87.38 116 PHE A C 1
ATOM 913 O O . PHE A 1 116 ? -10.469 -1.665 3.789 1.00 87.38 116 PHE A O 1
ATOM 920 N N . PHE A 1 117 ? -10.095 0.418 4.527 1.00 83.88 117 PHE A N 1
ATOM 921 C CA . PHE A 1 117 ? -9.989 0.001 5.924 1.00 83.88 117 PHE A CA 1
ATOM 922 C C . PHE A 1 117 ? -11.289 -0.574 6.475 1.00 83.88 117 PHE A C 1
ATOM 924 O O . PHE A 1 117 ? -11.245 -1.519 7.267 1.00 83.88 117 PHE A O 1
ATOM 931 N N . THR A 1 118 ? -12.444 -0.069 6.039 1.00 78.00 118 THR A N 1
ATOM 932 C CA . THR A 1 118 ? -13.722 -0.647 6.450 1.00 78.00 118 THR A CA 1
ATOM 933 C C . THR A 1 118 ? -13.881 -2.071 5.917 1.00 78.00 118 THR A C 1
ATOM 935 O O . THR A 1 118 ? -14.128 -2.985 6.704 1.00 78.00 118 THR A O 1
ATOM 938 N N . LEU A 1 119 ? -13.669 -2.295 4.615 1.00 81.81 119 LEU A N 1
ATOM 939 C C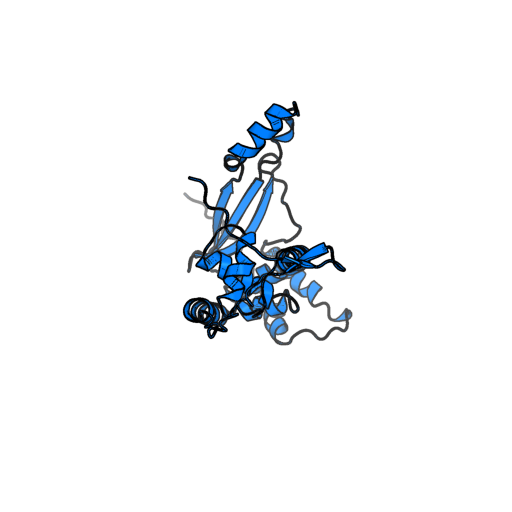A . LEU A 1 119 ? -13.746 -3.631 4.010 1.00 81.81 119 LEU A CA 1
ATOM 940 C C . LEU A 1 119 ? -12.681 -4.579 4.571 1.00 81.81 119 LEU A C 1
ATOM 942 O O . LEU A 1 119 ? -12.966 -5.744 4.849 1.00 81.81 119 LEU A O 1
ATOM 946 N N . TRP A 1 120 ? -11.466 -4.081 4.789 1.00 85.50 120 TRP A N 1
ATOM 947 C CA . TRP A 1 120 ? -10.362 -4.854 5.343 1.00 85.50 120 TRP A CA 1
ATOM 948 C C . TRP A 1 120 ? -10.674 -5.359 6.753 1.00 85.50 120 TRP A C 1
ATOM 950 O O . TRP A 1 120 ? -10.542 -6.550 7.041 1.00 85.50 120 TRP A O 1
ATOM 960 N N . ARG A 1 121 ? -11.192 -4.485 7.621 1.00 78.94 121 ARG A N 1
ATOM 961 C CA . ARG A 1 121 ? -11.602 -4.862 8.977 1.00 78.94 121 ARG A CA 1
ATOM 962 C C . ARG A 1 121 ? -12.789 -5.828 8.978 1.00 78.94 121 ARG A C 1
ATOM 964 O O . ARG A 1 121 ? -12.799 -6.753 9.787 1.00 78.94 121 ARG A O 1
ATOM 971 N N . LEU A 1 122 ? -13.753 -5.648 8.070 1.00 78.06 122 LEU A N 1
ATOM 972 C CA . LEU A 1 122 ? -14.893 -6.560 7.903 1.00 78.06 122 LEU A CA 1
ATOM 973 C C . LEU A 1 122 ? -14.472 -7.973 7.515 1.00 78.06 122 LEU A C 1
ATOM 975 O O . LEU A 1 122 ? -15.094 -8.937 7.950 1.00 78.06 122 LEU A O 1
ATOM 979 N N . ARG A 1 123 ? -13.428 -8.093 6.693 1.00 78.81 123 ARG A N 1
ATOM 980 C CA . ARG A 1 123 ? -12.871 -9.383 6.276 1.00 78.81 123 ARG A CA 1
ATOM 981 C C . ARG A 1 123 ? -12.112 -10.064 7.406 1.00 78.81 123 ARG A C 1
ATOM 983 O O . ARG A 1 123 ? -12.232 -11.272 7.569 1.00 78.81 123 ARG A O 1
ATOM 990 N N . LEU A 1 124 ? -11.349 -9.293 8.177 1.00 76.44 124 LEU A N 1
ATOM 991 C CA . LEU A 1 124 ? -10.514 -9.834 9.247 1.00 76.44 124 LEU A CA 1
ATOM 992 C C . LEU A 1 124 ? -11.283 -10.164 10.531 1.00 76.44 124 LEU A C 1
ATOM 994 O O . LEU A 1 124 ? -10.819 -11.026 11.268 1.00 76.44 124 LEU A O 1
ATOM 998 N N . GLN A 1 125 ? -12.405 -9.484 10.804 1.00 76.06 125 GLN A N 1
ATOM 999 C CA . GLN A 1 125 ? -13.229 -9.638 12.018 1.00 76.06 125 GLN A CA 1
ATOM 1000 C C . GLN A 1 125 ? -12.390 -9.850 13.293 1.00 76.06 125 GLN A C 1
ATOM 1002 O O . GLN A 1 125 ? -12.473 -10.902 13.924 1.00 76.06 125 GLN A O 1
ATOM 1007 N N . PRO A 1 126 ? -11.528 -8.885 13.661 1.00 69.19 126 PRO A N 1
ATOM 1008 C CA . PRO A 1 126 ? -10.625 -9.069 14.787 1.00 69.19 126 PRO A CA 1
ATOM 1009 C C . PRO A 1 126 ? -11.407 -9.140 16.104 1.00 69.19 126 PRO A C 1
ATOM 1011 O O . PRO A 1 126 ? -12.142 -8.207 16.430 1.00 69.19 126 PRO A O 1
ATOM 1014 N N . ASP A 1 127 ? -11.201 -10.216 16.868 1.00 68.12 127 ASP A N 1
ATOM 1015 C CA . ASP A 1 127 ? -11.790 -10.396 18.205 1.00 68.12 127 ASP A CA 1
ATOM 1016 C C . ASP A 1 127 ? -11.323 -9.296 19.174 1.00 68.12 127 ASP A C 1
ATOM 1018 O O . ASP A 1 127 ? -12.106 -8.734 19.938 1.00 68.12 127 ASP A O 1
ATOM 1022 N N . GLU A 1 128 ? -10.034 -8.953 19.103 1.00 71.62 128 GLU A N 1
ATOM 1023 C CA . GLU A 1 128 ? -9.409 -7.901 19.897 1.00 71.62 128 GLU A CA 1
ATOM 1024 C C . GLU A 1 128 ? -8.418 -7.099 19.047 1.00 71.62 128 GLU A C 1
ATOM 1026 O O . GLU A 1 128 ? -7.830 -7.587 18.074 1.00 71.62 128 GLU A O 1
ATOM 1031 N N . THR A 1 129 ? -8.208 -5.843 19.438 1.00 75.62 129 THR A N 1
ATOM 1032 C CA . THR A 1 129 ? -7.303 -4.921 18.748 1.00 75.62 129 THR A CA 1
ATOM 1033 C C . THR A 1 129 ? -6.379 -4.220 19.728 1.00 75.62 129 THR A C 1
ATOM 1035 O O . THR A 1 129 ? -6.806 -3.872 20.828 1.00 75.62 129 THR A O 1
ATOM 1038 N N . TYR A 1 130 ? -5.154 -3.928 19.305 1.00 73.75 130 TYR A N 1
ATOM 1039 C CA . TYR A 1 130 ? -4.229 -3.070 20.046 1.00 73.75 130 TYR A CA 1
ATOM 1040 C C . TYR A 1 130 ? -3.648 -1.985 19.143 1.00 73.75 130 TYR A C 1
ATOM 1042 O O . TYR A 1 130 ? -3.799 -2.031 17.922 1.00 73.75 130 TYR A O 1
ATOM 1050 N N . VAL A 1 131 ? -3.001 -0.992 19.751 1.00 76.38 131 VAL A N 1
ATOM 1051 C CA . VAL A 1 131 ? -2.447 0.169 19.048 1.00 76.38 131 VAL A CA 1
ATOM 1052 C C . VAL A 1 131 ? -0.944 0.232 19.261 1.00 76.38 131 VAL A C 1
ATOM 1054 O O . VAL A 1 131 ? -0.469 0.087 20.385 1.00 76.38 131 VAL A O 1
ATOM 1057 N N . SER A 1 132 ? -0.208 0.475 18.180 1.00 76.12 132 SER A N 1
ATOM 1058 C CA . SER A 1 132 ? 1.190 0.897 18.225 1.00 76.12 132 SER A CA 1
ATOM 1059 C C . SER A 1 132 ? 1.301 2.318 17.690 1.00 76.12 132 SER A C 1
ATOM 1061 O O . SER A 1 132 ? 0.644 2.664 16.710 1.00 76.12 132 SER A O 1
ATOM 1063 N N . SER A 1 133 ? 2.126 3.138 18.329 1.00 78.81 133 SER A N 1
ATOM 1064 C CA . SER A 1 133 ? 2.306 4.542 17.975 1.00 78.81 133 SER A CA 1
ATOM 1065 C C . SER A 1 133 ? 3.708 4.778 17.429 1.00 78.81 133 SER A C 1
ATOM 1067 O O . SER A 1 133 ? 4.687 4.387 18.058 1.00 78.81 133 SER A O 1
ATOM 1069 N N . ILE A 1 134 ? 3.799 5.472 16.298 1.00 78.94 134 ILE A N 1
ATOM 1070 C CA . ILE A 1 134 ? 5.047 5.966 15.718 1.00 78.94 134 ILE A CA 1
ATOM 1071 C C . ILE A 1 134 ? 5.070 7.485 15.881 1.00 78.94 134 ILE A C 1
ATOM 1073 O O . ILE A 1 134 ? 4.145 8.176 15.444 1.00 78.94 134 ILE A O 1
ATOM 1077 N N . ASP A 1 135 ? 6.124 7.999 16.512 1.00 78.69 135 ASP A N 1
ATOM 1078 C CA . ASP A 1 135 ? 6.394 9.432 16.603 1.00 78.69 135 ASP A CA 1
ATOM 1079 C C . ASP A 1 135 ? 7.378 9.841 15.501 1.00 78.69 135 ASP A C 1
ATOM 1081 O O . ASP A 1 135 ? 8.461 9.272 15.373 1.00 78.69 135 ASP A O 1
ATOM 1085 N N . PHE A 1 136 ? 7.004 10.835 14.697 1.00 67.75 136 PHE A N 1
ATOM 1086 C CA . PHE A 1 136 ? 7.877 11.372 13.653 1.00 67.75 136 PHE A CA 1
ATOM 1087 C C . PHE A 1 136 ? 8.778 12.507 14.160 1.00 67.75 136 PHE A C 1
ATOM 1089 O O . PHE A 1 136 ? 9.602 13.017 13.399 1.00 67.75 136 PHE A O 1
ATOM 1096 N N . SER A 1 137 ? 8.657 12.915 15.429 1.00 60.84 137 SER A N 1
ATOM 1097 C CA . SER A 1 137 ? 9.380 14.054 16.004 1.00 60.84 137 SER A CA 1
ATOM 1098 C C . SER A 1 137 ? 10.908 13.892 15.999 1.00 60.84 137 SER A C 1
ATOM 1100 O O . SER A 1 137 ? 11.614 14.894 15.857 1.00 60.84 137 SER A O 1
ATOM 1102 N N . GLU A 1 138 ? 11.417 12.657 16.060 1.00 52.22 138 GLU A N 1
ATOM 1103 C CA . GLU A 1 138 ? 12.857 12.348 16.060 1.00 52.22 138 GLU A CA 1
ATOM 1104 C C . GLU A 1 138 ? 13.509 12.383 14.664 1.00 52.22 138 GLU A C 1
ATOM 1106 O O . GLU A 1 138 ? 14.727 12.516 14.551 1.00 52.22 138 GLU A O 1
ATOM 1111 N N . THR A 1 139 ? 12.730 12.363 13.576 1.00 50.47 139 THR A N 1
ATOM 1112 C CA . THR A 1 139 ? 13.268 12.436 12.196 1.00 50.47 139 THR A CA 1
ATOM 1113 C C . THR A 1 139 ? 13.693 13.848 11.757 1.00 50.47 139 THR A C 1
ATOM 1115 O O . THR A 1 139 ? 14.160 14.054 10.637 1.00 50.47 139 THR A O 1
ATOM 1118 N N . ASN A 1 140 ? 13.606 14.834 12.657 1.00 46.56 140 ASN A N 1
ATOM 1119 C CA . ASN A 1 140 ? 13.910 16.246 12.401 1.00 46.56 140 ASN A CA 1
ATOM 1120 C C . ASN A 1 140 ? 15.402 16.593 12.275 1.00 46.56 140 ASN A C 1
ATOM 1122 O O . ASN A 1 140 ? 15.713 17.770 12.084 1.00 46.56 140 ASN A O 1
ATOM 1126 N N . TYR A 1 141 ? 16.322 15.623 12.327 1.00 43.94 141 TYR A N 1
ATOM 1127 C CA . TYR A 1 141 ? 17.764 15.904 12.251 1.00 43.94 141 TYR A CA 1
ATOM 1128 C C . TYR A 1 141 ? 18.191 16.658 10.974 1.00 43.94 141 TYR A C 1
ATOM 1130 O O . TYR A 1 141 ? 19.226 17.310 10.986 1.00 43.94 141 TYR A O 1
ATOM 1138 N N . SER A 1 142 ? 17.387 16.652 9.900 1.00 45.44 142 SER A N 1
ATOM 1139 C CA . SER A 1 142 ? 17.653 17.450 8.687 1.00 45.44 142 SER A CA 1
ATOM 1140 C C . SER A 1 142 ? 16.860 18.761 8.586 1.00 45.44 142 SER A C 1
ATOM 1142 O O . SER A 1 142 ? 17.243 19.644 7.818 1.00 45.44 142 SER A O 1
ATOM 1144 N N . ILE A 1 143 ? 15.750 18.910 9.311 1.00 47.88 143 ILE A N 1
ATOM 1145 C CA . ILE A 1 143 ? 14.899 20.110 9.233 1.00 47.88 143 ILE A CA 1
ATOM 1146 C C . ILE A 1 143 ? 15.452 21.211 10.141 1.00 47.88 143 ILE A C 1
ATOM 1148 O O . ILE A 1 143 ? 15.446 22.381 9.759 1.00 47.88 143 ILE A O 1
ATOM 1152 N N . SER A 1 144 ? 15.997 20.847 11.306 1.00 46.88 144 SER A N 1
ATOM 1153 C CA . SER A 1 144 ? 16.600 21.806 12.234 1.00 46.88 144 SER A CA 1
ATOM 1154 C C . SER A 1 144 ? 17.794 22.542 11.626 1.00 46.88 144 SER A C 1
ATOM 1156 O O . SER A 1 144 ? 17.911 23.751 11.816 1.00 46.88 144 SER A O 1
ATOM 1158 N N . ASP A 1 145 ? 18.640 21.849 10.859 1.00 48.41 145 ASP A N 1
ATOM 1159 C CA . ASP A 1 145 ? 19.814 22.449 10.213 1.00 48.41 145 ASP A CA 1
ATOM 1160 C C . ASP A 1 145 ? 19.417 23.391 9.068 1.00 48.41 145 ASP A C 1
ATOM 1162 O O . ASP A 1 145 ? 19.971 24.483 8.947 1.00 48.41 145 ASP A O 1
ATOM 1166 N N . TYR A 1 146 ? 18.387 23.039 8.291 1.00 47.53 146 TYR A N 1
ATOM 1167 C CA . TYR A 1 146 ? 17.830 23.912 7.254 1.00 47.53 146 TYR A CA 1
ATOM 1168 C C . TYR A 1 146 ? 17.199 25.185 7.848 1.00 47.53 146 TYR A C 1
ATOM 1170 O O . TYR A 1 146 ? 17.473 26.294 7.387 1.00 47.53 146 TYR A O 1
ATOM 1178 N N . ILE A 1 147 ? 16.427 25.058 8.932 1.00 51.53 147 ILE A N 1
ATOM 1179 C CA . ILE A 1 147 ? 15.791 26.189 9.631 1.00 51.53 147 ILE A CA 1
ATOM 1180 C C . ILE A 1 147 ? 16.835 27.136 10.239 1.00 51.53 147 ILE A C 1
ATOM 1182 O O . ILE A 1 147 ? 16.676 28.358 10.171 1.00 51.53 147 ILE A O 1
ATOM 1186 N N . ARG A 1 148 ? 17.939 26.591 10.770 1.00 49.81 148 ARG A N 1
ATOM 1187 C CA . ARG A 1 148 ? 19.034 27.380 11.356 1.00 49.81 148 ARG A CA 1
ATOM 1188 C C . ARG A 1 148 ? 19.708 28.301 10.340 1.00 49.81 148 ARG A C 1
ATOM 1190 O O . ARG A 1 148 ? 20.165 29.375 10.714 1.00 49.81 148 ARG A O 1
ATOM 1197 N N . THR A 1 149 ? 19.741 27.906 9.066 1.00 50.56 149 THR A N 1
ATOM 1198 C CA . THR A 1 149 ? 20.300 28.735 7.983 1.00 50.56 149 THR A CA 1
ATOM 1199 C C . THR A 1 149 ? 19.368 29.855 7.510 1.00 50.56 149 THR A C 1
ATOM 1201 O O . THR A 1 149 ? 19.849 30.812 6.911 1.00 50.56 149 THR A O 1
ATOM 1204 N N . GLN A 1 150 ? 18.060 29.776 7.797 1.00 49.62 150 GLN A N 1
ATOM 1205 C CA . GLN A 1 150 ? 17.052 30.731 7.309 1.00 49.62 150 GLN A CA 1
ATOM 1206 C C . GLN A 1 150 ? 16.406 31.614 8.394 1.00 49.62 150 GLN A C 1
ATOM 1208 O O . GLN A 1 150 ? 15.528 32.407 8.068 1.00 49.62 150 GLN A O 1
ATOM 1213 N N . ASN A 1 151 ? 16.829 31.529 9.665 1.00 47.47 151 ASN A N 1
ATOM 1214 C CA . ASN A 1 151 ? 16.286 32.337 10.777 1.00 47.47 151 ASN A CA 1
ATOM 1215 C C . ASN A 1 151 ? 14.745 32.293 10.898 1.00 47.47 151 ASN A C 1
ATOM 1217 O O . ASN A 1 151 ? 14.107 33.283 11.252 1.00 47.47 151 ASN A O 1
ATOM 1221 N N . ILE A 1 152 ? 14.129 31.144 10.615 1.00 53.09 152 ILE A N 1
ATOM 1222 C CA . ILE A 1 152 ? 12.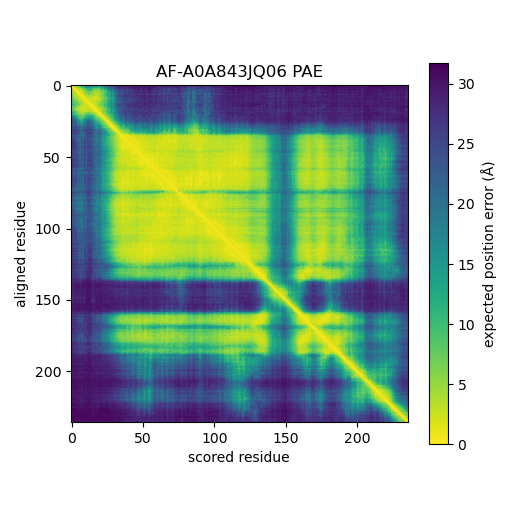684 30.961 10.799 1.00 53.09 152 ILE A CA 1
ATOM 1223 C C . ILE A 1 152 ? 12.427 30.618 12.274 1.00 53.09 152 ILE A C 1
ATOM 1225 O O . ILE A 1 152 ? 13.014 29.675 12.805 1.00 53.09 152 ILE A O 1
ATOM 1229 N N . GLU A 1 153 ? 11.566 31.386 12.949 1.00 47.28 153 GLU A N 1
ATOM 1230 C CA . GLU A 1 153 ? 11.261 31.193 14.371 1.00 47.28 153 GLU A CA 1
ATOM 1231 C C . GLU A 1 153 ? 10.696 29.788 14.679 1.00 47.28 153 GLU A C 1
ATOM 1233 O O . GLU A 1 153 ? 9.825 29.248 13.988 1.00 47.28 153 GLU A O 1
ATOM 1238 N N . LEU A 1 154 ? 11.173 29.214 15.790 1.00 47.50 154 LEU A N 1
ATOM 1239 C CA . LEU A 1 154 ? 10.894 27.858 16.289 1.00 47.50 154 LEU A CA 1
ATOM 1240 C C . LEU A 1 154 ? 9.430 27.586 16.691 1.00 47.50 154 LEU A C 1
ATOM 1242 O O . LEU A 1 154 ? 9.095 26.448 17.019 1.00 47.50 154 LEU A O 1
ATOM 1246 N N . ASN A 1 155 ? 8.529 28.571 16.612 1.00 44.78 155 ASN A N 1
ATOM 1247 C CA . ASN A 1 155 ? 7.090 28.369 16.855 1.00 44.78 155 ASN A CA 1
ATOM 1248 C C . ASN A 1 155 ? 6.423 27.406 15.840 1.00 44.78 155 ASN A C 1
ATOM 1250 O O . ASN A 1 155 ? 5.289 26.964 16.035 1.00 44.78 155 ASN A O 1
ATOM 1254 N N . SER A 1 156 ? 7.150 27.020 14.786 1.00 47.88 156 SER A N 1
ATOM 1255 C CA . SER A 1 156 ? 6.767 26.029 13.771 1.00 47.88 156 SER A CA 1
ATOM 1256 C C . SER A 1 156 ? 7.007 24.557 14.168 1.00 47.88 156 SER A C 1
ATOM 1258 O O . SER A 1 156 ? 6.553 23.656 13.462 1.00 47.88 156 SER A O 1
ATOM 1260 N N . LEU A 1 157 ? 7.620 24.278 15.330 1.00 48.25 157 LEU A N 1
ATOM 1261 C CA . LEU A 1 157 ? 7.753 22.922 15.906 1.00 48.25 157 LEU A CA 1
ATOM 1262 C C . LEU A 1 157 ? 6.416 22.303 16.367 1.00 48.25 157 LEU A C 1
ATOM 1264 O O . LEU A 1 157 ? 6.387 21.179 16.868 1.00 48.25 157 LEU A O 1
ATOM 1268 N N . SER A 1 158 ? 5.304 23.019 16.205 1.00 50.12 158 SER A N 1
ATOM 1269 C CA . SER A 1 158 ? 3.950 22.582 16.556 1.00 50.12 158 SER A CA 1
ATOM 1270 C C . SER A 1 158 ? 3.384 21.497 15.628 1.00 50.12 158 SER A C 1
ATOM 1272 O O . SER A 1 158 ? 2.371 20.889 15.965 1.00 50.12 158 SER A O 1
ATOM 1274 N N . ASN A 1 159 ? 4.054 21.166 14.518 1.00 54.50 159 ASN A N 1
ATOM 1275 C CA . ASN A 1 159 ? 3.687 20.053 13.630 1.00 54.50 159 ASN A CA 1
ATOM 1276 C C . ASN A 1 159 ? 4.408 18.743 13.975 1.00 54.50 159 ASN A C 1
ATOM 1278 O O . ASN A 1 159 ? 4.887 18.019 13.106 1.00 54.50 159 ASN A O 1
ATOM 1282 N N . ARG A 1 160 ? 4.465 18.408 15.265 1.00 70.75 160 ARG A N 1
ATOM 1283 C CA . ARG A 1 160 ? 4.834 17.054 15.690 1.00 70.75 160 ARG A CA 1
ATOM 1284 C C . ARG A 1 160 ? 3.736 16.100 15.231 1.00 70.75 160 ARG A C 1
ATOM 1286 O O . ARG A 1 160 ? 2.595 16.244 15.661 1.00 70.75 160 ARG A O 1
ATOM 1293 N N . MET A 1 161 ? 4.051 15.176 14.332 1.00 72.31 161 MET A N 1
ATOM 1294 C CA . MET A 1 161 ? 3.094 14.189 13.834 1.00 72.31 161 MET A CA 1
ATOM 1295 C C . MET A 1 161 ? 3.258 12.872 14.579 1.00 72.31 161 MET A C 1
ATOM 1297 O O . MET A 1 161 ? 4.374 12.440 14.857 1.00 72.31 161 MET A O 1
ATOM 1301 N N . LYS A 1 162 ? 2.131 12.217 14.828 1.00 82.12 162 LYS A N 1
ATOM 1302 C CA . LYS A 1 162 ? 2.039 10.878 15.392 1.00 82.12 162 LYS A CA 1
ATOM 1303 C C . LYS A 1 162 ? 1.187 10.012 14.470 1.00 82.12 162 LYS A C 1
ATOM 1305 O O . LYS A 1 162 ? 0.134 10.462 14.014 1.00 82.12 162 LYS A O 1
ATOM 1310 N N . MET A 1 163 ? 1.616 8.781 14.219 1.00 83.00 163 MET A N 1
ATOM 1311 C CA . MET A 1 163 ? 0.812 7.755 13.552 1.00 83.00 163 MET A CA 1
ATOM 1312 C C . MET A 1 163 ? 0.459 6.663 14.546 1.00 83.00 163 MET A C 1
ATOM 1314 O O . MET A 1 163 ? 1.340 5.990 15.067 1.00 83.00 163 MET A O 1
ATOM 1318 N N . ASP A 1 164 ? -0.832 6.469 14.773 1.00 80.62 164 ASP A N 1
ATOM 1319 C CA . ASP A 1 164 ? -1.355 5.338 15.527 1.00 80.62 164 ASP A CA 1
ATOM 1320 C C . ASP A 1 164 ? -1.793 4.255 14.551 1.00 80.62 164 ASP A C 1
ATOM 1322 O O . ASP A 1 164 ? -2.631 4.505 13.690 1.00 80.62 164 ASP A O 1
ATOM 1326 N N . ILE A 1 165 ? -1.224 3.061 14.670 1.00 81.75 165 ILE A N 1
ATOM 1327 C CA . ILE A 1 165 ? -1.548 1.898 13.846 1.00 81.75 165 ILE A CA 1
ATOM 1328 C C . ILE A 1 165 ? -2.309 0.904 14.713 1.00 81.75 165 ILE A C 1
ATOM 1330 O O . ILE A 1 165 ? -1.824 0.481 15.763 1.00 81.75 165 ILE A O 1
ATOM 1334 N N . TYR A 1 166 ? -3.499 0.525 14.261 1.00 82.06 166 TYR A N 1
ATOM 1335 C CA . TYR A 1 166 ? -4.354 -0.449 14.925 1.00 82.06 166 TYR A CA 1
ATOM 1336 C C . TYR A 1 166 ? -4.070 -1.828 14.345 1.00 82.06 166 TYR A C 1
ATOM 1338 O O . TYR A 1 166 ? -4.105 -2.004 13.129 1.00 82.06 166 TYR A O 1
ATOM 1346 N N . PHE A 1 167 ? -3.829 -2.809 15.204 1.00 75.75 167 PHE A N 1
ATOM 1347 C CA . PHE A 1 167 ? -3.546 -4.189 14.825 1.00 75.75 167 PHE A CA 1
ATOM 1348 C C . PHE A 1 167 ? -4.612 -5.128 15.372 1.00 75.75 167 PHE A C 1
ATOM 1350 O O . PHE A 1 167 ? -5.118 -4.924 16.477 1.00 75.75 167 PHE A O 1
ATOM 1357 N N . ALA A 1 168 ? -4.910 -6.188 14.624 1.00 76.19 168 ALA A N 1
ATOM 1358 C CA . ALA A 1 168 ? -5.581 -7.361 15.167 1.00 76.19 168 ALA A CA 1
ATOM 1359 C C . ALA A 1 168 ? -4.614 -8.103 16.101 1.00 76.19 168 ALA A C 1
ATOM 1361 O O . ALA A 1 168 ? -3.491 -8.414 15.694 1.00 76.19 168 ALA A O 1
ATOM 1362 N N . THR A 1 169 ? -5.033 -8.411 17.334 1.00 69.88 169 THR A N 1
ATOM 1363 C CA . THR A 1 169 ? -4.205 -9.179 18.290 1.00 69.88 169 THR A CA 1
ATOM 1364 C C . THR A 1 169 ? -3.795 -10.523 17.701 1.00 69.88 169 THR A C 1
ATOM 1366 O O . THR A 1 169 ? -2.623 -10.902 17.717 1.00 69.88 169 THR A O 1
ATOM 1369 N N . LYS A 1 170 ? -4.759 -11.227 17.108 1.00 68.44 170 LYS A N 1
ATOM 1370 C CA . LYS A 1 170 ? -4.536 -12.492 16.422 1.00 68.44 170 LYS A CA 1
ATOM 1371 C C . LYS A 1 170 ? -3.995 -12.230 15.018 1.00 68.44 170 LYS A C 1
ATOM 1373 O O . LYS A 1 170 ? -4.669 -11.650 14.174 1.00 68.44 170 LYS A O 1
ATOM 1378 N N . GLY A 1 171 ? -2.765 -12.673 14.772 1.00 68.19 171 GLY A N 1
ATOM 1379 C CA . GLY A 1 171 ? -2.103 -12.560 13.469 1.00 68.19 171 GLY A CA 1
ATOM 1380 C C . GLY A 1 171 ? -1.285 -11.284 13.262 1.00 68.19 171 GLY A C 1
ATOM 1381 O O . GLY A 1 171 ? -0.564 -11.222 12.272 1.00 68.19 171 GLY A O 1
ATOM 1382 N N . ASN A 1 172 ? -1.342 -10.309 14.183 1.00 74.19 172 ASN A N 1
ATOM 1383 C CA . ASN A 1 172 ? -0.560 -9.065 14.118 1.00 74.19 172 ASN A CA 1
ATOM 1384 C C . ASN A 1 172 ? -0.722 -8.334 12.766 1.00 74.19 172 ASN A C 1
ATOM 1386 O O . ASN A 1 172 ? 0.237 -7.856 12.159 1.00 74.19 172 ASN A O 1
ATOM 1390 N N . ILE A 1 173 ? -1.956 -8.304 12.258 1.00 78.06 173 ILE A N 1
ATOM 1391 C CA . ILE A 1 173 ? -2.276 -7.710 10.958 1.00 78.06 173 ILE A CA 1
ATOM 1392 C C . ILE A 1 173 ? -2.707 -6.256 11.179 1.00 78.06 173 ILE A C 1
ATOM 1394 O O . ILE A 1 173 ? -3.623 -6.025 11.977 1.00 78.06 173 ILE A O 1
ATOM 1398 N N 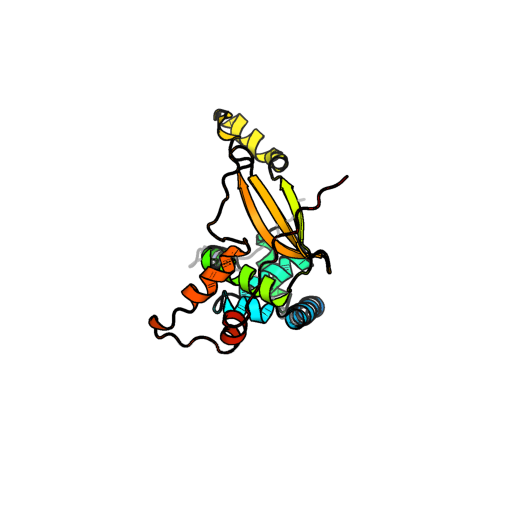. PRO A 1 174 ? -2.096 -5.273 10.489 1.00 80.88 174 PRO A N 1
ATOM 1399 C CA . PRO A 1 174 ? -2.536 -3.888 10.570 1.00 80.88 174 PRO A CA 1
ATOM 1400 C C . PRO A 1 174 ? -3.938 -3.748 9.965 1.00 80.88 174 PRO A C 1
ATOM 1402 O O . PRO A 1 174 ? -4.204 -4.184 8.844 1.00 80.88 174 PRO A O 1
ATOM 1405 N N . LEU A 1 175 ? -4.837 -3.143 10.733 1.00 80.06 175 LEU A N 1
ATOM 1406 C CA . LEU A 1 175 ? -6.239 -2.917 10.392 1.00 80.06 175 LEU A CA 1
ATOM 1407 C C . LEU A 1 175 ? -6.436 -1.552 9.748 1.00 80.06 175 LEU A C 1
ATOM 1409 O O . LEU A 1 175 ? -7.126 -1.436 8.742 1.00 80.06 175 LEU A O 1
ATOM 1413 N N . CYS A 1 176 ? -5.845 -0.525 10.348 1.00 82.38 176 CYS A N 1
ATOM 1414 C CA . CYS A 1 176 ? -5.904 0.849 9.881 1.00 82.38 176 CYS A CA 1
ATOM 1415 C C . CYS A 1 176 ? -4.863 1.699 10.609 1.00 82.38 176 CYS A C 1
ATOM 1417 O O . CYS A 1 176 ? -4.225 1.247 11.566 1.00 82.38 176 CYS A O 1
ATOM 1419 N N . TYR A 1 177 ? -4.708 2.945 10.171 1.00 82.38 177 TYR A N 1
ATOM 1420 C CA . TYR A 1 177 ? -3.893 3.926 10.870 1.00 82.38 177 TYR A CA 1
ATOM 1421 C C . TYR A 1 177 ? -4.624 5.259 11.015 1.00 82.38 177 TYR A C 1
ATOM 1423 O O . TYR A 1 177 ? -5.519 5.579 10.238 1.00 82.38 177 TYR A O 1
ATOM 1431 N N . GLN A 1 178 ? -4.208 6.050 12.000 1.00 80.75 178 GLN A N 1
ATOM 1432 C CA . GLN A 1 178 ? -4.659 7.413 12.225 1.00 80.75 178 GLN A CA 1
ATOM 1433 C C . GLN A 1 178 ? -3.447 8.322 12.384 1.00 80.75 178 GLN A C 1
ATOM 1435 O O . GLN A 1 178 ? -2.630 8.136 13.284 1.00 80.75 178 GLN A O 1
ATOM 1440 N N . LEU A 1 179 ? -3.365 9.347 11.543 1.00 81.00 179 LEU A N 1
ATOM 1441 C CA . LEU A 1 179 ? -2.402 10.425 11.721 1.00 81.00 179 LEU A CA 1
ATOM 1442 C C . LEU A 1 179 ? -3.001 11.499 12.628 1.00 81.00 179 LEU A C 1
ATOM 1444 O O . LEU A 1 179 ? -4.178 11.841 12.497 1.00 81.00 179 LEU A O 1
ATOM 1448 N N . SER A 1 180 ? -2.208 12.037 13.548 1.00 78.44 180 SER A N 1
ATOM 1449 C CA . SER A 1 180 ? -2.607 13.157 14.399 1.00 78.44 180 SER A CA 1
ATOM 1450 C C . SER A 1 180 ? -1.445 14.099 14.690 1.00 78.44 180 SER A C 1
ATOM 1452 O O . SER A 1 180 ? -0.273 13.728 14.629 1.00 78.44 180 SER A O 1
ATOM 1454 N N . ASN A 1 181 ? -1.775 15.351 14.978 1.00 79.56 181 ASN A N 1
ATOM 1455 C CA . ASN A 1 181 ? -0.836 16.322 15.503 1.00 79.56 181 ASN A CA 1
ATOM 1456 C C . ASN A 1 181 ? -0.667 16.057 17.004 1.00 79.56 181 ASN A C 1
ATOM 1458 O O . ASN A 1 181 ? -1.632 16.096 17.760 1.00 79.56 181 ASN A O 1
ATOM 1462 N N . MET A 1 182 ? 0.560 15.806 17.438 1.00 71.69 182 MET A N 1
ATOM 1463 C CA . MET A 1 182 ? 0.890 15.421 18.806 1.00 71.69 182 MET A CA 1
ATOM 1464 C C . MET A 1 182 ? 0.708 16.564 19.813 1.00 71.69 182 MET A C 1
ATOM 1466 O O . MET A 1 182 ? 0.422 16.302 20.975 1.00 71.69 182 MET A O 1
ATOM 1470 N N . ALA A 1 183 ? 0.849 17.824 19.390 1.00 72.06 183 ALA A N 1
ATOM 1471 C CA . ALA A 1 183 ? 0.675 18.977 20.274 1.00 72.06 183 ALA A CA 1
ATOM 1472 C C . ALA A 1 183 ? -0.805 19.322 20.501 1.00 72.06 183 ALA A C 1
ATOM 1474 O O . ALA A 1 183 ? -1.189 19.726 21.593 1.00 72.06 183 ALA A O 1
ATOM 1475 N N . THR A 1 184 ? -1.635 19.171 19.468 1.00 75.31 184 THR A N 1
ATOM 1476 C CA . THR A 1 184 ? -3.052 19.581 19.494 1.00 75.31 184 THR A CA 1
ATOM 1477 C C . THR A 1 184 ? -4.029 18.412 19.611 1.00 75.31 184 THR A C 1
ATOM 1479 O O . THR A 1 184 ? -5.214 18.630 19.839 1.00 75.31 184 THR A O 1
ATOM 1482 N N . GLY A 1 185 ? -3.575 17.176 19.392 1.00 73.00 185 GLY A N 1
ATOM 1483 C CA . GLY A 1 185 ? -4.428 15.991 19.255 1.00 73.00 185 GLY A CA 1
ATOM 1484 C C . GLY A 1 185 ? -5.271 15.972 17.974 1.00 73.00 185 GLY A C 1
ATOM 1485 O O . GLY A 1 185 ? -6.044 15.037 17.758 1.00 73.00 185 GLY A O 1
ATOM 1486 N N . ARG A 1 186 ? -5.148 16.987 17.104 1.00 74.69 186 ARG A N 1
ATOM 1487 C CA . ARG A 1 186 ? -5.957 17.103 15.888 1.00 74.69 186 ARG A CA 1
ATOM 1488 C C . ARG A 1 186 ? -5.626 15.964 14.929 1.00 74.69 186 ARG A C 1
ATOM 1490 O O . ARG A 1 186 ? -4.483 15.819 14.507 1.00 74.69 186 ARG A O 1
ATOM 1497 N N . LYS A 1 187 ? -6.636 15.183 14.554 1.00 74.31 187 LYS A N 1
ATOM 1498 C CA . LYS A 1 187 ? -6.522 14.116 13.555 1.00 74.31 187 LYS A CA 1
ATOM 1499 C C . LYS A 1 187 ? -6.332 14.695 12.150 1.00 74.31 187 LYS A C 1
ATOM 1501 O O . LYS A 1 187 ? -6.934 15.713 11.807 1.00 74.31 187 LYS A O 1
ATOM 1506 N N . PHE A 1 188 ? -5.497 14.038 11.354 1.00 67.25 188 PHE A N 1
ATOM 1507 C CA . PHE A 1 188 ? -5.323 14.297 9.930 1.00 67.25 188 PHE A CA 1
ATOM 1508 C C . PHE A 1 188 ? -6.079 13.238 9.122 1.00 67.25 188 PHE A C 1
ATOM 1510 O O . PHE A 1 188 ? -5.933 12.044 9.383 1.00 67.25 188 PHE A O 1
ATOM 1517 N N . GLY A 1 189 ? -6.836 13.688 8.120 1.00 61.47 189 GLY A N 1
ATOM 1518 C CA . GLY A 1 189 ? -7.676 12.837 7.278 1.00 61.47 189 GLY A CA 1
ATOM 1519 C C . GLY A 1 189 ? -9.068 12.586 7.865 1.00 61.47 189 GLY A C 1
ATOM 1520 O O . GLY A 1 189 ? -9.228 12.458 9.076 1.00 61.47 189 GLY A O 1
ATOM 1521 N N . ASP A 1 190 ? -10.064 12.506 6.980 1.00 51.16 190 ASP A N 1
ATOM 1522 C CA . ASP A 1 190 ? -11.486 12.338 7.329 1.00 51.16 190 ASP A CA 1
ATOM 1523 C C . ASP A 1 190 ? -11.945 10.867 7.336 1.00 51.16 190 ASP A C 1
ATOM 1525 O O . ASP A 1 190 ? -13.142 10.575 7.372 1.00 51.16 190 ASP A O 1
ATOM 1529 N N . TYR A 1 191 ? -11.006 9.920 7.276 1.00 56.50 191 TYR A N 1
ATOM 1530 C CA . TYR A 1 191 ? -11.313 8.493 7.334 1.00 56.50 191 TYR A CA 1
ATOM 1531 C C . TYR A 1 191 ? -11.572 8.090 8.787 1.00 56.50 191 TYR A C 1
ATOM 1533 O O . TYR A 1 191 ? -10.661 7.950 9.602 1.00 56.50 191 TYR A O 1
ATOM 1541 N N . ASP A 1 192 ? -12.851 7.935 9.119 1.00 51.31 192 ASP A N 1
ATOM 1542 C CA . ASP A 1 192 ? -13.266 7.413 10.411 1.00 51.31 192 ASP A CA 1
ATOM 1543 C C . ASP A 1 192 ? -13.023 5.896 10.434 1.00 51.31 192 ASP A C 1
ATOM 1545 O O . ASP A 1 192 ? -13.475 5.153 9.564 1.00 51.31 192 ASP A O 1
ATOM 1549 N N . VAL A 1 193 ? -12.245 5.455 11.418 1.00 54.84 193 VAL A N 1
ATOM 1550 C CA . VAL A 1 193 ? -11.924 4.043 11.677 1.00 54.84 193 VAL A CA 1
ATOM 1551 C C . VAL A 1 193 ? -12.653 3.518 12.918 1.00 54.84 193 VAL A C 1
ATOM 1553 O O . VAL A 1 193 ? -12.390 2.406 13.392 1.00 54.84 193 VAL A O 1
ATOM 1556 N N . SER A 1 194 ? -13.565 4.321 13.473 1.00 51.75 194 SER A N 1
ATOM 1557 C CA . SER A 1 194 ? -14.380 3.940 14.616 1.00 51.75 194 SER A CA 1
ATOM 1558 C C . SER A 1 194 ? -15.377 2.827 14.256 1.00 51.75 194 SER A C 1
ATOM 1560 O O . SER A 1 194 ? -15.730 2.617 13.096 1.00 51.75 194 SER A O 1
ATOM 1562 N N . PRO A 1 195 ? -15.896 2.086 15.246 1.00 45.25 195 PRO A N 1
ATOM 1563 C CA . PRO A 1 195 ? -17.039 1.205 15.017 1.00 45.25 195 PRO A CA 1
ATOM 1564 C C . PRO A 1 195 ? -18.284 1.934 14.465 1.00 45.25 195 PRO A C 1
ATOM 1566 O O . PRO A 1 195 ? -19.151 1.288 13.894 1.00 45.25 195 PRO A O 1
ATOM 1569 N N . ALA A 1 196 ? -18.391 3.263 14.592 1.00 45.12 196 ALA A N 1
ATOM 1570 C CA . ALA A 1 196 ? -19.508 4.033 14.035 1.00 45.12 196 ALA A CA 1
ATOM 1571 C C . ALA A 1 196 ? -19.381 4.273 12.518 1.00 45.12 196 ALA A C 1
ATOM 1573 O O . ALA A 1 196 ? -20.359 4.614 11.855 1.00 45.12 196 ALA A O 1
ATOM 1574 N N . SER A 1 197 ? -18.200 4.051 11.939 1.00 48.78 197 SER A N 1
ATOM 1575 C CA . SER A 1 197 ? -17.948 4.224 10.503 1.00 48.78 197 SER A CA 1
ATOM 1576 C C . SER A 1 197 ? -18.662 3.174 9.646 1.00 48.78 197 SER A C 1
ATOM 1578 O O . SER A 1 197 ? -18.874 3.396 8.457 1.00 48.78 197 SER A O 1
ATOM 1580 N N . PHE A 1 198 ? -19.106 2.061 10.245 1.00 47.72 198 PHE A N 1
ATOM 1581 C CA . PHE A 1 198 ? -19.928 1.051 9.569 1.00 47.72 198 PHE A CA 1
ATOM 1582 C C . PHE A 1 198 ? -21.301 1.595 9.153 1.00 47.72 198 PHE A C 1
ATOM 1584 O O . PHE A 1 198 ? -21.815 1.197 8.113 1.00 47.72 198 PHE A O 1
ATOM 1591 N N . THR A 1 199 ? -21.851 2.577 9.875 1.00 44.34 199 THR A N 1
ATOM 1592 C CA . THR A 1 199 ? -23.119 3.234 9.513 1.00 44.34 199 THR A CA 1
ATOM 1593 C C . THR A 1 199 ? -22.997 4.070 8.231 1.00 44.34 199 THR A C 1
ATOM 1595 O O . THR A 1 199 ? -23.997 4.358 7.585 1.00 44.34 199 THR A O 1
ATOM 1598 N N . LYS A 1 200 ? -21.776 4.450 7.821 1.00 44.94 200 LYS A N 1
ATOM 1599 C CA . LYS A 1 200 ? -21.534 5.142 6.543 1.00 44.94 200 LYS A CA 1
ATOM 1600 C C . LYS A 1 200 ? -21.458 4.196 5.345 1.00 44.94 200 LYS A C 1
ATOM 1602 O O . LYS A 1 200 ? -21.668 4.651 4.224 1.00 44.94 200 LYS A O 1
ATOM 1607 N N . LEU A 1 201 ? -21.182 2.903 5.536 1.00 45.38 201 LEU A N 1
ATOM 1608 C CA . LEU A 1 201 ? -21.175 1.958 4.412 1.00 45.38 201 LEU A CA 1
ATOM 1609 C C . LEU A 1 201 ? -22.552 1.847 3.761 1.00 45.38 201 LEU 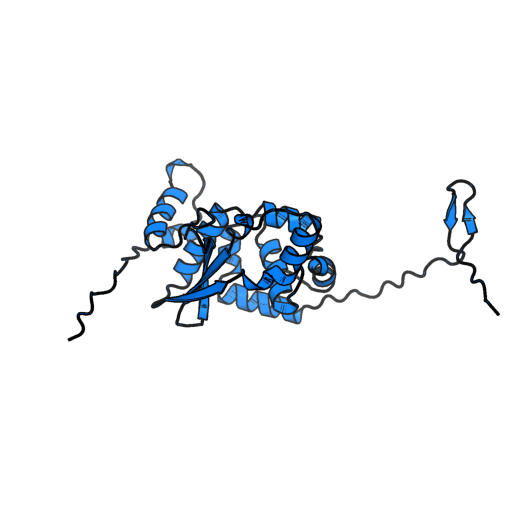A C 1
ATOM 1611 O O . LEU A 1 201 ? -22.620 1.779 2.542 1.00 45.38 201 LEU A O 1
ATOM 1615 N N . SER A 1 202 ? -23.636 1.898 4.541 1.00 43.12 202 SER A N 1
ATOM 1616 C CA . SER A 1 202 ? -24.993 1.934 3.985 1.00 43.12 202 SER A CA 1
ATOM 1617 C C . SER A 1 202 ? -25.245 3.186 3.142 1.00 43.12 202 SER A C 1
ATOM 1619 O O . SER A 1 202 ? -25.843 3.055 2.088 1.00 43.12 202 SER A O 1
ATOM 1621 N N . SER A 1 203 ? -24.713 4.357 3.526 1.00 44.06 203 SER A N 1
ATOM 1622 C CA . SER A 1 203 ? -24.823 5.582 2.709 1.00 44.06 203 SER A CA 1
ATOM 1623 C C . SER A 1 203 ? -23.923 5.586 1.466 1.00 44.06 203 SER A C 1
ATOM 1625 O O . SER A 1 203 ? -24.241 6.218 0.470 1.00 44.06 203 SER A O 1
ATOM 1627 N N . PHE A 1 204 ? -22.791 4.871 1.486 1.00 41.66 204 PHE A N 1
ATOM 1628 C CA . PHE A 1 204 ? -21.975 4.659 0.277 1.00 41.66 204 PHE A CA 1
ATOM 1629 C C . PHE A 1 204 ? -22.652 3.717 -0.728 1.00 41.66 204 PHE A C 1
ATOM 1631 O O . PHE A 1 204 ? -22.290 3.716 -1.900 1.00 41.66 204 PHE A O 1
ATOM 1638 N N . LEU A 1 205 ? -23.606 2.914 -0.255 1.00 45.69 205 LEU A N 1
ATOM 1639 C CA . LEU A 1 205 ? -24.384 1.956 -1.031 1.00 45.69 205 LEU A CA 1
ATOM 1640 C C . LEU A 1 205 ? -25.802 2.472 -1.321 1.00 45.69 205 LEU A C 1
ATOM 1642 O O . LEU A 1 205 ? -26.640 1.661 -1.710 1.00 45.69 205 LEU A O 1
ATOM 1646 N N . ASP A 1 206 ? -26.076 3.771 -1.108 1.00 41.84 206 ASP A N 1
ATOM 1647 C CA . ASP A 1 206 ? -27.406 4.360 -1.298 1.00 41.84 206 ASP A CA 1
ATOM 1648 C C . ASP A 1 206 ? -27.961 3.972 -2.680 1.00 41.84 206 ASP A C 1
ATOM 1650 O O . ASP A 1 206 ? -27.474 4.402 -3.735 1.00 41.84 206 ASP A O 1
ATOM 1654 N N . GLU A 1 207 ? -29.011 3.143 -2.639 1.00 43.75 207 GLU A N 1
ATOM 1655 C CA . GLU A 1 207 ? -29.738 2.588 -3.787 1.00 43.75 207 GLU A CA 1
ATOM 1656 C C . GLU A 1 207 ? -30.331 3.692 -4.690 1.00 43.75 207 GLU A C 1
ATOM 1658 O O . GLU A 1 207 ? -30.684 3.432 -5.840 1.00 43.75 207 GLU A O 1
ATOM 1663 N N . GLU A 1 208 ? -30.396 4.939 -4.206 1.00 41.69 208 GLU A N 1
ATOM 1664 C CA . GLU A 1 208 ? -30.882 6.106 -4.952 1.00 41.69 208 GLU A CA 1
ATOM 1665 C C . GLU A 1 208 ? -29.918 6.589 -6.050 1.00 41.69 208 GLU A C 1
ATOM 1667 O O . GLU A 1 208 ? -30.347 7.280 -6.975 1.00 41.69 208 GLU A O 1
ATOM 1672 N N . SER A 1 209 ? -28.633 6.217 -5.997 1.00 47.31 209 SER A N 1
ATOM 1673 C CA . SER A 1 209 ? -27.636 6.647 -6.995 1.00 47.31 209 SER A CA 1
ATOM 1674 C C . SER A 1 209 ? -27.752 5.924 -8.346 1.00 47.31 209 SER A C 1
ATOM 1676 O O . SER A 1 209 ? -27.179 6.378 -9.336 1.00 47.31 209 SER A O 1
ATOM 1678 N N . GLY A 1 210 ? -28.510 4.821 -8.418 1.00 40.53 210 GLY A N 1
ATOM 1679 C CA . GLY A 1 210 ? -28.738 4.058 -9.650 1.00 40.53 210 GLY A CA 1
ATOM 1680 C C . GLY A 1 210 ? -27.509 3.322 -10.201 1.00 40.53 210 GLY A C 1
ATOM 1681 O O . GLY A 1 210 ? -27.609 2.693 -11.258 1.00 40.53 210 GLY A O 1
ATOM 1682 N N . GLU A 1 211 ? -26.363 3.365 -9.515 1.00 41.69 211 GLU A N 1
ATOM 1683 C CA . GLU A 1 211 ? -25.188 2.580 -9.887 1.00 41.69 211 GLU A CA 1
ATOM 1684 C C . GLU A 1 211 ? -25.328 1.122 -9.411 1.00 41.69 211 GLU A C 1
ATOM 1686 O O . GLU A 1 211 ? -25.837 0.866 -8.315 1.00 41.69 211 GLU A O 1
ATOM 1691 N N . PRO A 1 212 ? -24.908 0.130 -10.220 1.00 41.03 212 PRO A N 1
ATOM 1692 C CA . PRO A 1 212 ? -25.010 -1.271 -9.841 1.00 41.03 212 PRO A CA 1
ATOM 1693 C C . PRO A 1 212 ? -24.111 -1.561 -8.634 1.00 41.03 212 PRO A C 1
ATOM 1695 O O . PRO A 1 212 ? -22.886 -1.600 -8.746 1.00 41.03 212 PRO A O 1
ATOM 1698 N N . VAL A 1 213 ? -24.736 -1.804 -7.482 1.00 47.00 213 VAL A N 1
ATOM 1699 C CA . VAL A 1 213 ? -24.056 -2.260 -6.267 1.00 47.00 213 VAL A CA 1
ATOM 1700 C C . VAL A 1 213 ? -23.444 -3.638 -6.522 1.00 47.00 213 VAL A C 1
ATOM 1702 O O . VAL A 1 213 ? -24.155 -4.582 -6.876 1.00 47.00 213 VAL A O 1
ATOM 1705 N N . ASP A 1 214 ? -22.128 -3.766 -6.329 1.00 47.12 214 ASP A N 1
ATOM 1706 C CA . ASP A 1 214 ? -21.431 -5.047 -6.456 1.00 47.12 214 ASP A CA 1
ATOM 1707 C C . ASP A 1 214 ? -22.065 -6.082 -5.497 1.00 47.12 214 ASP A C 1
ATOM 1709 O O . ASP A 1 214 ? -22.097 -5.856 -4.281 1.00 47.12 214 ASP A O 1
ATOM 1713 N N . PRO A 1 215 ? -22.562 -7.231 -5.996 1.00 46.34 215 PRO A N 1
ATOM 1714 C CA . PRO A 1 215 ? -23.206 -8.249 -5.169 1.00 46.34 215 PRO A CA 1
ATOM 1715 C C . PRO A 1 215 ? -22.343 -8.767 -4.012 1.00 46.34 215 PRO A C 1
ATOM 1717 O O . PRO A 1 215 ? -22.886 -9.205 -2.994 1.00 46.34 215 PRO A O 1
ATOM 1720 N N . SER A 1 216 ? -21.012 -8.696 -4.132 1.00 46.44 216 SER A N 1
ATOM 1721 C CA . SER A 1 216 ? -20.083 -9.056 -3.056 1.00 46.44 216 SER A CA 1
ATOM 1722 C C . SER A 1 216 ? -20.180 -8.114 -1.849 1.00 46.44 216 SER A C 1
ATOM 1724 O O . SER A 1 216 ? -19.956 -8.555 -0.723 1.00 46.44 216 SER A O 1
ATOM 1726 N N . LEU A 1 217 ? -20.594 -6.854 -2.048 1.00 43.69 217 LEU A N 1
ATOM 1727 C CA . LEU A 1 217 ? -20.774 -5.836 -1.004 1.00 43.69 217 LEU A CA 1
ATOM 1728 C C . LEU A 1 217 ? -22.104 -5.980 -0.239 1.00 43.69 217 LEU A C 1
ATOM 1730 O O . LEU A 1 217 ? -22.198 -5.583 0.924 1.00 43.69 217 LEU A O 1
ATOM 1734 N N . ILE A 1 218 ? -23.110 -6.630 -0.838 1.00 49.19 218 ILE A N 1
ATOM 1735 C CA . ILE A 1 218 ? -24.451 -6.824 -0.251 1.00 49.19 218 ILE A CA 1
ATOM 1736 C C . ILE A 1 218 ? -24.398 -7.681 1.024 1.00 49.19 218 ILE A C 1
ATOM 1738 O O . ILE A 1 218 ? -25.132 -7.428 1.982 1.00 49.19 218 ILE A O 1
ATOM 1742 N N . ALA A 1 219 ? -23.518 -8.686 1.071 1.00 44.88 219 ALA A N 1
ATOM 1743 C CA . ALA A 1 219 ? -23.330 -9.520 2.260 1.00 44.88 219 ALA A CA 1
ATOM 1744 C C . ALA A 1 219 ? -22.778 -8.715 3.453 1.00 44.88 219 ALA A C 1
ATOM 1746 O O . ALA A 1 219 ? -23.139 -8.984 4.599 1.00 44.88 219 ALA A O 1
ATOM 1747 N N . TYR A 1 220 ? -21.956 -7.697 3.179 1.00 46.66 220 TYR A N 1
ATOM 1748 C CA . TYR A 1 220 ? -21.365 -6.827 4.194 1.00 46.66 220 TYR A CA 1
ATOM 1749 C C . TYR A 1 220 ? -22.358 -5.780 4.708 1.00 46.66 220 TYR A C 1
ATOM 1751 O O . TYR A 1 220 ? -22.431 -5.571 5.917 1.00 46.66 220 TYR A O 1
ATOM 1759 N N . ALA A 1 221 ? -23.192 -5.205 3.833 1.00 44.47 221 ALA A N 1
ATOM 1760 C CA . ALA A 1 221 ? -24.285 -4.310 4.231 1.00 44.47 221 ALA A CA 1
ATOM 1761 C C . ALA A 1 221 ? -25.319 -5.002 5.141 1.00 44.47 221 ALA A C 1
ATOM 1763 O O . ALA A 1 221 ? -25.887 -4.384 6.035 1.00 44.47 221 ALA A O 1
ATOM 1764 N N . LYS A 1 222 ? -25.530 -6.311 4.940 1.00 39.47 222 LYS A N 1
ATOM 1765 C CA . LYS A 1 222 ? -26.423 -7.150 5.759 1.00 39.47 222 LYS A CA 1
ATOM 1766 C C . LYS A 1 222 ? -25.762 -7.717 7.020 1.00 39.47 222 LYS A C 1
ATOM 1768 O O . LYS A 1 222 ? -26.448 -8.341 7.833 1.00 39.47 222 LYS A O 1
ATOM 1773 N N . SER A 1 223 ? -24.450 -7.539 7.197 1.00 43.00 223 SER A N 1
ATOM 1774 C CA . SER A 1 223 ? -23.751 -8.005 8.394 1.00 43.00 223 SER A CA 1
ATOM 1775 C C . SER A 1 223 ? -24.039 -7.053 9.562 1.00 43.00 223 SER A C 1
ATOM 1777 O O . SER A 1 223 ? -23.411 -6.012 9.721 1.00 43.00 223 SER A O 1
ATOM 1779 N N . ASN A 1 224 ? -25.049 -7.397 10.369 1.00 39.97 224 ASN A N 1
ATOM 1780 C CA . ASN A 1 224 ? -25.394 -6.732 11.630 1.00 39.97 224 ASN A CA 1
ATOM 1781 C C . ASN A 1 224 ? -24.231 -6.833 12.636 1.00 39.97 224 ASN A C 1
ATOM 1783 O O . ASN A 1 224 ? -24.241 -7.670 13.541 1.00 39.97 224 ASN A O 1
ATOM 1787 N N . LEU A 1 225 ? -23.211 -5.991 12.485 1.00 37.28 225 LEU A N 1
ATOM 1788 C CA . LEU A 1 225 ? -22.130 -5.844 13.453 1.00 37.28 225 LEU A CA 1
ATOM 1789 C C . LEU A 1 225 ? -22.667 -5.176 14.720 1.00 37.28 225 LEU A C 1
ATOM 1791 O O . LEU A 1 225 ? -22.712 -3.955 14.846 1.00 37.28 225 LEU A O 1
ATOM 1795 N N . ILE A 1 226 ? -23.074 -6.002 15.682 1.00 28.75 226 ILE A N 1
ATOM 1796 C CA . ILE A 1 226 ? -23.359 -5.564 17.047 1.00 28.75 226 ILE A CA 1
ATOM 1797 C C . ILE A 1 226 ? -22.025 -5.160 17.679 1.00 28.75 226 ILE A C 1
ATOM 1799 O O . ILE A 1 226 ? -21.215 -6.007 18.060 1.00 28.75 226 ILE A O 1
ATOM 1803 N N . VAL A 1 227 ? -21.799 -3.853 17.799 1.00 29.55 227 VAL A N 1
ATOM 1804 C CA . VAL A 1 227 ? -20.700 -3.290 18.585 1.00 29.55 227 VAL A CA 1
ATOM 1805 C C . VAL A 1 227 ? -20.955 -3.640 20.050 1.00 29.55 227 VAL A C 1
ATOM 1807 O O . VAL A 1 227 ? -21.765 -3.004 20.719 1.00 29.55 227 VAL A O 1
ATOM 1810 N N . ARG A 1 228 ? -20.274 -4.666 20.570 1.00 23.64 228 ARG A N 1
ATOM 1811 C CA . ARG A 1 228 ? -20.191 -4.869 22.018 1.00 23.64 228 ARG A CA 1
ATOM 1812 C C . ARG A 1 228 ? -19.202 -3.852 22.571 1.00 23.64 228 ARG A C 1
ATOM 1814 O O . ARG A 1 228 ? -17.991 -4.039 22.487 1.00 23.64 228 ARG A O 1
ATOM 1821 N N . THR A 1 229 ? -19.718 -2.757 23.118 1.00 26.16 229 THR A N 1
ATOM 1822 C CA . THR A 1 229 ? -18.952 -1.945 24.062 1.00 26.16 229 THR A CA 1
ATOM 1823 C C . THR A 1 229 ? -18.583 -2.839 25.244 1.00 26.16 229 THR A C 1
ATOM 1825 O O . THR A 1 229 ? -19.425 -3.579 25.753 1.00 26.16 229 THR A O 1
ATOM 1828 N N . ARG A 1 230 ? -17.302 -2.825 25.617 1.00 25.69 230 ARG A N 1
ATOM 1829 C CA . ARG A 1 230 ? -16.727 -3.585 26.734 1.00 25.69 230 ARG A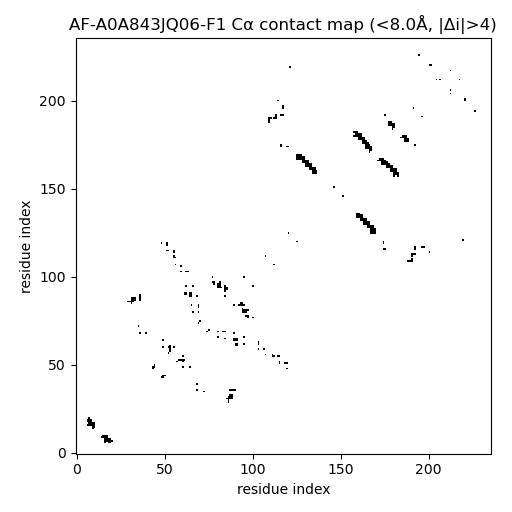 CA 1
ATOM 1830 C C . ARG A 1 230 ? -17.642 -3.486 27.972 1.00 25.69 230 ARG A C 1
ATOM 1832 O O . ARG A 1 230 ? -18.090 -2.376 28.256 1.00 25.69 230 ARG A O 1
ATOM 1839 N N . PRO A 1 231 ? -17.910 -4.579 28.711 1.00 28.48 231 PRO A N 1
ATOM 1840 C CA . PRO A 1 231 ? -18.488 -4.448 30.039 1.00 28.48 231 PRO A CA 1
ATOM 1841 C C . PRO A 1 231 ? -17.509 -3.651 30.904 1.00 28.48 231 PRO A C 1
ATOM 1843 O O . PRO A 1 231 ? -16.296 -3.877 30.840 1.00 28.48 231 PRO A O 1
ATOM 1846 N N . GLU A 1 232 ? -18.036 -2.703 31.671 1.00 30.17 232 GLU A N 1
ATOM 1847 C CA . GLU A 1 232 ? -17.325 -2.075 32.778 1.00 30.17 232 GLU A CA 1
ATOM 1848 C C . GLU A 1 232 ? -16.864 -3.191 33.721 1.00 30.17 232 GLU A C 1
ATOM 1850 O O . GLU A 1 232 ? -17.675 -3.827 34.388 1.00 30.17 232 GLU A O 1
ATOM 1855 N N . ASN A 1 233 ? -15.564 -3.486 33.726 1.00 30.23 233 ASN A N 1
ATOM 1856 C CA . ASN A 1 233 ? -14.989 -4.258 34.814 1.00 30.23 233 ASN A CA 1
ATOM 1857 C C . ASN A 1 233 ? -14.698 -3.278 35.945 1.00 30.23 233 ASN A C 1
ATOM 1859 O O . ASN A 1 233 ? -13.658 -2.614 35.954 1.00 30.23 233 ASN A O 1
ATOM 1863 N N . ASP A 1 234 ? -15.636 -3.234 36.885 1.00 31.75 234 ASP A N 1
ATOM 1864 C CA . ASP A 1 234 ? -15.335 -3.039 38.293 1.00 31.75 234 ASP A CA 1
ATOM 1865 C C . ASP A 1 234 ? -14.223 -4.018 38.692 1.00 31.75 234 ASP A C 1
ATOM 1867 O O . ASP A 1 234 ? -14.386 -5.238 38.628 1.00 31.75 234 ASP A O 1
ATOM 1871 N N . PHE A 1 235 ? -13.076 -3.476 39.088 1.00 28.66 235 PHE A N 1
ATOM 1872 C CA . PHE A 1 235 ? -12.088 -4.210 39.865 1.00 28.66 235 PHE A CA 1
ATOM 1873 C C . PHE A 1 235 ? -12.257 -3.793 41.329 1.00 28.66 235 PHE A C 1
ATOM 1875 O O . PHE A 1 235 ? -11.899 -2.675 41.704 1.00 28.66 235 PHE A O 1
ATOM 1882 N N . VAL A 1 236 ? -12.825 -4.706 42.123 1.00 32.16 236 VAL A N 1
ATOM 1883 C CA . VAL A 1 236 ? -12.499 -4.887 43.547 1.00 32.16 236 VAL A CA 1
ATOM 1884 C C . VAL A 1 236 ? -11.347 -5.880 43.624 1.00 32.16 236 VAL A C 1
ATOM 1886 O O . VAL A 1 236 ? -11.396 -6.874 42.863 1.00 32.16 236 VAL A O 1
#

Sequence (236 aa):
MNKRKCIGHLDPETGEIVPNRKARTKEYPKVKGHFICDMFDNVSKNINLSETLSLCFPDNWKKIMSVAYYLAAEGGELQFCKQWSINNKTPYNQPLTANVINDLLGSISSNGISLFFTLWRLRLQPDETYVSSIDFSETNYSISDYIRTQNIELNSLSNRMKMDIYFATKGNIPLCYQLSNMATGRKFGDYDVSPASFTKLSSFLDEESGEPVDPSLIAYAKSNLIVRTRPENDFV

Solvent-accessible surface area (backbone atoms only — not comparable to full-atom values): 14422 Å² total; per-residue (Å²): 135,88,83,85,76,90,74,49,47,72,39,89,89,77,72,44,78,46,54,83,59,81,79,80,80,77,84,66,87,84,76,52,48,45,69,69,45,54,50,50,50,51,53,31,56,75,71,43,47,56,59,50,36,37,75,42,32,70,94,45,30,41,51,53,50,32,52,51,50,44,48,73,72,74,46,81,66,73,81,52,39,26,64,51,33,62,44,28,57,36,78,54,65,53,66,43,39,71,65,57,49,53,55,48,61,71,66,65,43,59,66,35,53,29,49,34,35,52,56,49,39,66,72,63,61,61,93,45,71,49,77,50,76,48,73,55,63,78,72,42,79,65,54,57,60,56,37,68,76,65,75,60,70,73,82,68,69,62,73,30,41,31,39,39,36,34,25,22,64,79,82,67,42,78,44,48,73,45,41,27,27,66,76,76,66,49,68,54,77,88,51,64,83,54,87,71,42,61,69,48,52,55,65,77,58,44,78,84,74,74,68,86,75,59,72,81,54,53,62,57,74,68,52,81,77,77,81,77,73,77,78,84,76,84,81,129

pLDDT: mean 70.87, std 20.01, range [23.64, 96.75]

Foldseek 3Di:
DDDDDDQADQDPPPRDGDGPDDPPPPDDPLAADEVLQVVLVVVCVVLVVLVLLCVLPVPCSQVVQLQVSCCVPPNDDCCCQQVNLSRHCGSVSHGCHPVNVVVSVVSDDLSSQLSSLVVSCLSVVFPDKDKDKDKCLVVCPPVVVVCVVVVDDPPVSQQGKMKIWMARPPPRHTRHIWIARPNPRHTDGPRDNDPCSLVCLCVVVPVVVVDDDDPVCVVSPPPPPDPPDDPPDDDD